Protein AF-0000000074164063 (afdb_homodimer)

Organism: Francisella tularensis subsp. tularensis (strain SCHU S4 / Schu 4) (NCBI:txid177416)

Nearest PDB structures (foldseek):
  4mtd-assembly1_B  TM=9.109E-01  e=2.793E-13  Escherichia coli K-12
  2xig-assembly1_C  TM=5.801E-01  e=3.114E-09  Helicobacter pylori 26695
  4rb2-assembly1_D  TM=7.662E-01  e=8.136E-07  Magnetospirillum gryphiswaldense MSR-1 v2
  5fd6-assembly2_C  TM=6.189E-01  e=9.260E-07  Rhizobium leguminosarum bv. viciae
  4ray-assembly1_B  TM=5.650E-01  e=8.919E-06  Magnetospirillum gryphiswaldense MSR-1 v2

pLDDT: mean 87.81, std 11.54, range [39.56, 97.69]

Foldseek 3Di:
DPPDPLLVVVVVVCVVVVHDPDPLLSLLLCVQAVDQFWAALVRSCVVCCVVVDDDSVSNVVSVVVCCVQPQWHADVVVNTIHGDPPSDPDQEWEWEAEPPPRGIDTDPPPPDPVQVVVVVVDVDHRRHDYHYHYHHDPVRVVD/DPPDPLLVVVVVVCVVVVHDPDPLLSLLLCVQAVDQFWAALVRSCVVCCVVPDDDSVSNVVSVVVCCVQPQWHADVVVNTIHGDPPSDPDQEWEWEAEPPPRGIDTDPPPPDPVQVVVVVVDVDHRRHDYHYHYHHDPVRVVD

InterPro domains:
  IPR002481 Ferric-uptake regulator [PF01475] (17-113)
  IPR002481 Ferric-uptake regulator [PTHR33202] (4-142)
  IPR036388 Winged helix-like DNA-binding domain superfamily [G3DSA:1.10.10.10] (2-85)
  IPR036390 Winged helix DNA-binding domain superfamily [SSF46785] (10-138)
  IPR043135 Ferric-uptake regulator, C-terminal domain [G3DSA:3.30.1490.190] (86-143)

Solvent-accessible surface area (backbone atoms only — not comparable to full-atom values): 16067 Å² total; per-residue (Å²): 126,85,63,56,69,66,55,49,50,50,48,50,51,21,57,75,68,72,43,84,78,42,68,56,44,52,50,54,49,50,59,37,62,74,41,75,49,61,37,33,69,65,53,51,46,55,67,46,38,75,69,74,73,63,56,65,72,56,48,52,51,28,51,50,52,35,44,73,65,25,55,30,43,73,42,47,84,72,58,21,33,36,57,44,86,70,75,42,92,61,55,53,54,35,34,39,36,21,75,79,84,48,48,54,43,82,47,87,67,68,86,58,57,60,65,58,56,45,47,73,73,42,81,41,49,77,61,33,35,41,34,44,32,31,28,39,39,56,72,64,67,74,103,127,85,64,57,67,64,56,50,51,49,48,50,50,23,57,75,68,71,43,84,78,44,67,57,45,52,50,52,49,49,59,38,62,74,41,76,47,61,38,33,70,66,53,50,46,56,67,44,38,74,70,68,76,63,54,64,73,56,49,52,49,30,52,50,52,34,44,75,64,24,54,29,43,74,43,48,84,73,58,22,33,38,59,43,88,73,73,41,88,61,55,55,53,36,35,39,36,21,75,79,83,49,49,54,43,80,46,90,68,67,85,58,57,60,64,62,56,44,48,73,72,42,80,44,49,77,61,33,38,41,34,44,34,32,28,38,39,55,72,63,67,74,103

Structure (mmCIF, N/CA/C/O backbone):
data_AF-0000000074164063-model_v1
#
loop_
_entity.id
_entity.type
_entity.pdbx_description
1 polymer 'Regulatory protein'
#
loop_
_atom_site.group_PDB
_atom_site.id
_atom_site.type_symbol
_atom_site.label_atom_id
_atom_site.label_alt_id
_atom_site.label_comp_id
_atom_site.label_asym_id
_atom_site.label_entity_id
_atom_site.label_seq_id
_atom_site.pdbx_PDB_ins_code
_atom_site.Cartn_x
_atom_site.Cartn_y
_atom_site.Cartn_z
_atom_site.occupancy
_atom_site.B_iso_or_equiv
_atom_site.auth_seq_id
_atom_site.auth_comp_id
_atom_site.auth_asym_id
_atom_site.auth_atom_id
_atom_site.pdbx_PDB_model_num
ATOM 1 N N . MET A 1 1 ? 8.133 30.375 20.625 1 39.56 1 MET A N 1
ATOM 2 C CA . MET A 1 1 ? 8.891 29.328 19.953 1 39.56 1 MET A CA 1
ATOM 3 C C . MET A 1 1 ? 8.305 29.047 18.562 1 39.56 1 MET A C 1
ATOM 5 O O . MET A 1 1 ? 7.09 28.891 18.422 1 39.56 1 MET A O 1
ATOM 9 N N . LEU A 1 2 ? 8.914 29.453 17.547 1 45.91 2 LEU A N 1
ATOM 10 C CA . LEU A 1 2 ? 8.422 29.484 16.172 1 45.91 2 LEU A CA 1
ATOM 11 C C . LEU A 1 2 ? 7.809 28.156 15.789 1 45.91 2 LEU A C 1
ATOM 13 O O . LEU A 1 2 ? 8.484 27.125 15.82 1 45.91 2 LEU A O 1
ATOM 17 N N . MET A 1 3 ? 6.605 28.062 16 1 58.47 3 MET A N 1
ATOM 18 C CA . MET A 1 3 ? 5.883 26.859 15.57 1 58.47 3 MET A CA 1
ATOM 19 C C . MET A 1 3 ? 6.316 26.438 14.172 1 58.47 3 MET A C 1
ATOM 21 O O . MET A 1 3 ? 6.586 27.297 13.312 1 58.47 3 MET A O 1
ATOM 25 N N . ASN A 1 4 ? 6.68 25.125 14.07 1 76.94 4 ASN A N 1
ATOM 26 C CA . ASN A 1 4 ? 6.992 24.562 12.773 1 76.94 4 ASN A CA 1
ATOM 27 C C . ASN A 1 4 ? 5.973 24.969 11.711 1 76.94 4 ASN A C 1
ATOM 29 O O . ASN A 1 4 ? 4.781 25.109 12.008 1 76.94 4 ASN A O 1
ATOM 33 N N . LYS A 1 5 ? 6.383 25.781 10.711 1 85.56 5 LYS A N 1
ATOM 34 C CA . LYS A 1 5 ? 5.559 26.297 9.625 1 85.56 5 LYS A CA 1
ATOM 35 C C . LYS A 1 5 ? 4.449 25.312 9.266 1 85.56 5 LYS A C 1
ATOM 37 O O . LYS A 1 5 ? 3.324 25.719 8.969 1 85.56 5 LYS A O 1
ATOM 42 N N . ASN A 1 6 ? 4.766 24.141 9.43 1 85.81 6 ASN A N 1
ATOM 43 C CA . ASN A 1 6 ? 3.781 23.125 9.07 1 85.81 6 ASN A CA 1
ATOM 44 C C . ASN A 1 6 ? 2.674 23.031 10.117 1 85.81 6 ASN A C 1
ATOM 46 O O . ASN A 1 6 ? 1.505 22.859 9.773 1 85.81 6 ASN A O 1
ATOM 50 N N . ILE A 1 7 ? 3.082 23.25 11.336 1 91.44 7 ILE A N 1
ATOM 51 C CA . ILE A 1 7 ? 2.102 23.172 12.414 1 91.44 7 ILE A CA 1
ATOM 52 C C . ILE A 1 7 ? 1.188 24.391 12.367 1 91.44 7 ILE A C 1
ATOM 54 O O . ILE A 1 7 ? -0.022 24.266 12.578 1 91.44 7 ILE A O 1
ATOM 58 N N . GLN A 1 8 ? 1.74 25.484 12.062 1 92.5 8 GLN A N 1
ATOM 59 C CA . GLN A 1 8 ? 0.957 26.703 11.945 1 92.5 8 GLN A CA 1
ATOM 60 C C . GLN A 1 8 ? -0.068 26.594 10.82 1 92.5 8 GLN A C 1
ATOM 62 O O . GLN A 1 8 ? -1.215 27.016 10.977 1 92.5 8 GLN A O 1
ATOM 67 N N . ALA A 1 9 ? 0.396 26.078 9.766 1 92.25 9 ALA A N 1
ATOM 68 C CA . ALA A 1 9 ? -0.521 25.859 8.648 1 92.25 9 ALA A CA 1
ATOM 69 C C . ALA A 1 9 ? -1.68 24.953 9.055 1 92.25 9 ALA A C 1
ATOM 71 O O . ALA A 1 9 ? -2.82 25.172 8.633 1 92.25 9 ALA A O 1
ATOM 72 N N . ALA A 1 10 ? -1.368 23.969 9.797 1 93.69 10 ALA A N 1
ATOM 73 C CA . ALA A 1 10 ? -2.389 23.047 10.281 1 93.69 10 ALA A CA 1
ATOM 74 C C . ALA A 1 10 ? -3.377 23.75 11.203 1 93.69 10 ALA A C 1
ATOM 76 O O . ALA A 1 10 ? -4.586 23.547 11.109 1 93.69 10 ALA A O 1
ATOM 77 N N . LYS A 1 11 ? -2.836 24.547 12.023 1 94.94 11 LYS A N 1
ATOM 78 C CA . LYS A 1 11 ? -3.688 25.312 12.93 1 94.94 11 LYS A CA 1
ATOM 79 C C . LYS A 1 11 ? -4.613 26.25 12.148 1 94.94 11 LYS A C 1
ATOM 81 O O . LYS A 1 11 ? -5.812 26.312 12.438 1 94.94 11 LYS A O 1
ATOM 86 N N . GLU A 1 12 ? -4.098 26.891 11.258 1 95.12 12 GLU A N 1
ATOM 87 C CA . GLU A 1 12 ? -4.875 27.812 10.43 1 95.12 12 GLU A CA 1
ATOM 88 C C . GLU A 1 12 ? -5.949 27.062 9.648 1 95.12 12 GLU A C 1
ATOM 90 O O . GLU A 1 12 ? -7.07 27.547 9.5 1 95.12 12 GLU A O 1
ATOM 95 N N . PHE A 1 13 ? -5.527 25.906 9.102 1 94.31 13 PHE A N 1
ATOM 96 C CA . PHE A 1 13 ? -6.488 25.078 8.391 1 94.31 13 PHE A CA 1
ATOM 97 C C . PHE A 1 13 ? -7.68 24.734 9.289 1 94.31 13 PHE A C 1
ATOM 99 O O . PHE A 1 13 ? -8.836 24.859 8.867 1 94.31 13 PHE A O 1
ATOM 106 N N . CYS A 1 14 ? -7.434 24.344 10.562 1 96.5 14 CYS A N 1
ATOM 107 C CA . CYS A 1 14 ? -8.5 24 11.5 1 96.5 14 CYS A CA 1
ATOM 108 C C . CYS A 1 14 ? -9.375 25.219 11.789 1 96.5 14 CYS A C 1
ATOM 110 O O . CYS A 1 14 ? -10.602 25.109 11.805 1 96.5 14 CYS A O 1
ATOM 112 N N . GLU A 1 15 ? -8.742 26.281 11.953 1 96.62 15 GLU A N 1
ATOM 113 C CA . GLU A 1 15 ? -9.484 27.5 12.234 1 96.62 15 GLU A CA 1
ATOM 114 C C . GLU A 1 15 ? -10.398 27.875 11.07 1 96.62 15 GLU A C 1
ATOM 116 O O . GLU A 1 15 ? -11.586 28.125 11.258 1 96.62 15 GLU A O 1
ATOM 121 N N . LYS A 1 16 ? -9.898 27.859 9.961 1 96.5 16 LYS A N 1
ATOM 122 C CA . LYS A 1 16 ? -10.625 28.25 8.758 1 96.5 16 LYS A CA 1
ATOM 123 C C . LYS A 1 16 ? -11.82 27.328 8.516 1 96.5 16 LYS A C 1
ATOM 125 O O . LYS A 1 16 ? -12.875 27.781 8.062 1 96.5 16 LYS A O 1
ATOM 130 N N . ASN A 1 17 ? -11.648 26.125 8.828 1 96.44 17 ASN A N 1
ATOM 131 C CA . ASN A 1 17 ? -12.688 25.156 8.523 1 96.44 17 ASN A CA 1
ATOM 132 C C . ASN A 1 17 ? -13.5 24.781 9.758 1 96.44 17 ASN A C 1
ATOM 134 O O . ASN A 1 17 ? -14.289 23.828 9.727 1 96.44 17 ASN A O 1
ATOM 138 N N . LYS A 1 18 ? -13.25 25.469 10.836 1 97.69 18 LYS A N 1
ATOM 139 C CA . LYS A 1 18 ? -14 25.344 12.086 1 97.69 18 LYS A CA 1
ATOM 140 C C . LYS A 1 18 ? -13.812 23.953 12.688 1 97.69 18 LYS A C 1
ATOM 142 O O . LYS A 1 18 ? -14.773 23.344 13.172 1 97.69 18 LYS A O 1
ATOM 147 N N . TYR A 1 19 ? -12.672 23.391 12.516 1 97.38 19 TYR A N 1
ATOM 148 C CA . TYR A 1 19 ? -12.281 22.172 13.234 1 97.38 19 TYR A CA 1
ATOM 149 C C . TYR A 1 19 ? -11.539 22.531 14.516 1 97.38 19 TYR A C 1
ATOM 151 O O . TYR A 1 19 ? -10.906 23.578 14.617 1 97.38 19 TYR A O 1
ATOM 159 N N . ARG A 1 20 ? -11.641 21.625 15.469 1 97 20 ARG A N 1
ATOM 160 C CA . ARG A 1 20 ? -10.859 21.812 16.688 1 97 20 ARG A CA 1
ATOM 161 C C . ARG A 1 20 ? -9.406 21.391 16.469 1 97 20 ARG A C 1
ATOM 163 O O . ARG A 1 20 ? -9.133 20.328 15.906 1 97 20 ARG A O 1
ATOM 170 N N . PHE A 1 21 ? -8.594 22.328 16.859 1 97.06 21 PHE A N 1
ATOM 171 C CA . PHE A 1 21 ? -7.176 22 16.922 1 97.06 21 PHE A CA 1
ATOM 172 C C . PHE A 1 21 ? -6.789 21.531 18.328 1 97.06 21 PHE A C 1
ATOM 174 O O . PHE A 1 21 ? -6.281 22.328 19.125 1 97.06 21 PHE A O 1
ATOM 181 N N . THR A 1 22 ? -6.996 20.25 18.594 1 95.38 22 THR A N 1
ATOM 182 C CA . THR A 1 22 ? -6.828 19.703 19.922 1 95.38 22 THR A CA 1
ATOM 183 C C . THR A 1 22 ? -5.367 19.344 20.188 1 95.38 22 THR A C 1
ATOM 185 O O . THR A 1 22 ? -4.559 19.297 19.266 1 95.38 22 THR A O 1
ATOM 188 N N . GLN A 1 23 ? -5.09 19.141 21.375 1 93.69 23 GLN A N 1
ATOM 189 C CA . GLN A 1 23 ? -3.73 18.781 21.75 1 93.69 23 GLN A CA 1
ATOM 190 C C . GLN A 1 23 ? -3.287 17.484 21.094 1 93.69 23 GLN A C 1
ATOM 192 O O . GLN A 1 23 ? -2.188 17.406 20.531 1 93.69 23 GLN A O 1
ATOM 197 N N . PRO A 1 24 ? -4.164 16.438 21.078 1 94.25 24 PRO A N 1
ATOM 198 C CA . PRO A 1 24 ? -3.752 15.219 20.391 1 94.25 24 PRO A CA 1
ATOM 199 C C . PRO A 1 24 ? -3.473 15.438 18.906 1 94.25 24 PRO A C 1
ATOM 201 O O . PRO A 1 24 ? -2.506 14.891 18.359 1 94.25 24 PRO A O 1
ATOM 204 N N . ARG A 1 25 ? -4.277 16.219 18.281 1 95.88 25 ARG A N 1
ATOM 205 C CA . ARG A 1 25 ? -4.051 16.516 16.875 1 95.88 25 ARG A CA 1
ATOM 206 C C . ARG A 1 25 ? -2.719 17.234 16.672 1 95.88 25 ARG A C 1
ATOM 208 O O . ARG A 1 25 ? -1.95 16.875 15.773 1 95.88 25 ARG A O 1
ATOM 215 N N . GLU A 1 26 ? -2.455 18.188 17.531 1 95.19 26 GLU A N 1
ATOM 216 C CA . GLU A 1 26 ? -1.182 18.891 17.453 1 95.19 26 GLU A CA 1
ATOM 217 C C . GLU A 1 26 ? -0.009 17.953 17.703 1 95.19 26 GLU A C 1
ATOM 219 O O . GLU A 1 26 ? 0.966 17.953 16.938 1 95.19 26 GLU A O 1
ATOM 224 N N . GLN A 1 27 ? -0.075 17.188 18.656 1 94.06 27 GLN A N 1
ATOM 225 C CA . GLN A 1 27 ? 1.018 16.312 19.078 1 94.06 27 GLN A CA 1
ATOM 226 C C . GLN A 1 27 ? 1.318 15.258 18.016 1 94.06 27 GLN A C 1
ATOM 228 O O . GLN A 1 27 ? 2.482 14.938 17.766 1 94.06 27 GLN A O 1
ATOM 233 N N . VAL A 1 28 ? 0.304 14.672 17.469 1 95.56 28 VAL A N 1
ATOM 234 C CA . VAL A 1 28 ? 0.487 13.672 16.422 1 95.56 28 VAL A CA 1
ATOM 235 C C . VAL A 1 28 ? 1.203 14.305 15.227 1 95.56 28 VAL A C 1
ATOM 237 O O . VAL A 1 28 ? 2.156 13.734 14.688 1 95.56 28 VAL A O 1
ATOM 240 N N . LEU A 1 29 ? 0.722 15.445 14.891 1 95.12 29 LEU A N 1
ATOM 241 C CA . LEU A 1 29 ? 1.341 16.125 13.758 1 95.12 29 LEU A CA 1
ATOM 242 C C . LEU A 1 29 ? 2.805 16.453 14.047 1 95.12 29 LEU A C 1
ATOM 244 O O . LEU A 1 29 ? 3.67 16.234 13.195 1 95.12 29 LEU A O 1
ATOM 248 N N . GLU A 1 30 ? 3.068 16.938 15.203 1 94.19 30 GLU A N 1
ATOM 249 C CA . GLU A 1 30 ? 4.438 17.25 15.602 1 94.19 30 GLU A CA 1
ATOM 250 C C . GLU A 1 30 ? 5.324 16.016 15.547 1 94.19 30 GLU A C 1
ATOM 252 O O . GLU A 1 30 ? 6.453 16.062 15.055 1 94.19 30 GLU A O 1
ATOM 257 N N . ALA A 1 31 ? 4.801 14.945 16.109 1 93.44 31 ALA A N 1
ATOM 258 C CA . ALA A 1 31 ? 5.57 13.703 16.109 1 93.44 31 ALA A CA 1
ATOM 259 C C . ALA A 1 31 ? 5.977 13.305 14.703 1 93.44 31 ALA A C 1
ATOM 261 O O . ALA A 1 31 ? 7.129 12.93 14.461 1 93.44 31 ALA A O 1
ATOM 262 N N . ILE A 1 32 ? 5.055 13.375 13.789 1 94.12 32 ILE A N 1
ATOM 263 C CA . ILE A 1 32 ? 5.285 12.922 12.422 1 94.12 32 ILE A CA 1
ATOM 264 C C . ILE A 1 32 ? 6.16 13.938 11.688 1 94.12 32 ILE A C 1
ATOM 266 O O . ILE A 1 32 ? 7.098 13.555 10.977 1 94.12 32 ILE A O 1
ATOM 270 N N . PHE A 1 33 ? 5.938 15.203 11.859 1 92 33 PHE A N 1
ATOM 271 C CA . PHE A 1 33 ? 6.633 16.25 11.117 1 92 33 PHE A CA 1
ATOM 272 C C . PHE A 1 33 ? 8.078 16.391 11.586 1 92 33 PHE A C 1
ATOM 274 O O . PHE A 1 33 ? 8.938 16.828 10.836 1 92 33 PHE A O 1
ATOM 281 N N . ASN A 1 34 ? 8.305 16 12.75 1 89.12 34 ASN A N 1
ATOM 282 C CA . ASN A 1 34 ? 9.648 16.141 13.297 1 89.12 34 ASN A CA 1
ATOM 283 C C . ASN A 1 34 ? 10.523 14.945 12.93 1 89.12 34 ASN A C 1
ATOM 285 O O . ASN A 1 34 ? 11.688 14.875 13.336 1 89.12 34 ASN A O 1
ATOM 289 N N . GLN A 1 35 ? 9.977 14 12.242 1 85.38 35 GLN A N 1
ATOM 290 C CA . GLN A 1 35 ? 10.711 12.812 11.844 1 85.38 35 GLN A CA 1
ATOM 291 C C . GLN A 1 35 ? 10.93 12.781 10.328 1 85.38 35 GLN A C 1
ATOM 293 O O . GLN A 1 35 ? 10.07 13.234 9.57 1 85.38 35 GLN A O 1
ATOM 298 N N . ASP A 1 36 ? 12.07 12.281 9.93 1 81 36 ASP A N 1
ATOM 299 C CA . ASP A 1 36 ? 12.344 12.117 8.5 1 81 36 ASP A CA 1
ATOM 300 C C . ASP A 1 36 ? 12 10.703 8.039 1 81 36 ASP A C 1
ATOM 302 O O . ASP A 1 36 ? 12.062 10.398 6.844 1 81 36 ASP A O 1
ATOM 306 N N . THR A 1 37 ? 11.75 9.875 8.984 1 87.75 37 THR A N 1
ATOM 307 C CA . THR A 1 37 ? 11.352 8.5 8.672 1 87.75 37 THR A CA 1
ATOM 308 C C . THR A 1 37 ? 9.883 8.281 9.023 1 87.75 37 THR A C 1
ATOM 310 O O . THR A 1 37 ? 9.344 8.93 9.922 1 87.75 37 THR A O 1
ATOM 313 N N . PRO A 1 38 ? 9.25 7.426 8.305 1 95.06 38 PRO A N 1
ATOM 314 C CA . PRO A 1 38 ? 7.852 7.137 8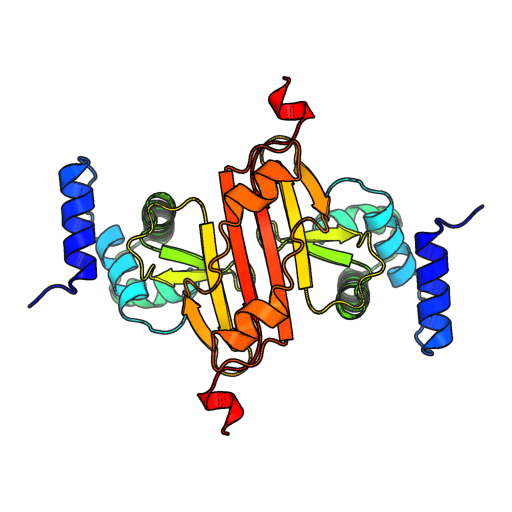.633 1 95.06 38 PRO A CA 1
ATOM 315 C C . PRO A 1 38 ? 7.68 6.535 10.023 1 95.06 38 PRO A C 1
ATOM 317 O O . PRO A 1 38 ? 8.602 5.898 10.539 1 95.06 38 PRO A O 1
ATOM 320 N N . LEU A 1 39 ? 6.52 6.812 10.594 1 96.19 39 LEU A N 1
ATOM 321 C CA . LEU A 1 39 ? 6.215 6.281 11.922 1 96.19 39 LEU A CA 1
ATOM 322 C C . LEU A 1 39 ? 4.965 5.41 11.875 1 96.19 39 LEU A C 1
ATOM 324 O O . LEU A 1 39 ? 3.977 5.758 11.227 1 96.19 39 LEU A O 1
ATOM 328 N N . SER A 1 40 ? 5.055 4.316 12.562 1 96.62 40 SER A N 1
ATOM 329 C CA . SER A 1 40 ? 3.84 3.541 12.789 1 96.62 40 SER A CA 1
ATOM 330 C C . SER A 1 40 ? 2.975 4.172 13.875 1 96.62 40 SER A C 1
ATOM 332 O O . SER A 1 40 ? 3.424 5.066 14.594 1 96.62 40 SER A O 1
ATOM 334 N N . ALA A 1 41 ? 1.699 3.654 13.945 1 95.56 41 ALA A N 1
ATOM 335 C CA . ALA A 1 41 ? 0.852 4.094 15.047 1 95.56 41 ALA A CA 1
ATOM 336 C C . ALA A 1 41 ? 1.493 3.771 16.391 1 95.56 41 ALA A C 1
ATOM 338 O O . ALA A 1 41 ? 1.441 4.582 17.328 1 95.56 41 ALA A O 1
ATOM 339 N N . TYR A 1 42 ? 2.113 2.697 16.422 1 94.62 42 TYR A N 1
ATOM 340 C CA . TYR A 1 42 ? 2.803 2.297 17.641 1 94.62 42 TYR A CA 1
ATOM 341 C C . TYR A 1 42 ? 3.93 3.266 17.984 1 94.62 42 TYR A C 1
ATOM 343 O O . TYR A 1 42 ? 4.086 3.668 19.141 1 94.62 42 TYR A O 1
ATOM 351 N N . ASP A 1 43 ? 4.723 3.582 17.016 1 95 43 ASP A N 1
ATOM 352 C CA . ASP A 1 43 ? 5.785 4.566 17.219 1 95 43 ASP A CA 1
ATOM 353 C C . ASP A 1 43 ? 5.227 5.875 17.766 1 95 43 ASP A C 1
ATOM 355 O O . ASP A 1 43 ? 5.777 6.445 18.703 1 95 43 ASP A O 1
ATOM 359 N N . ILE A 1 44 ? 4.152 6.332 17.125 1 95.81 44 ILE A N 1
ATOM 360 C CA . ILE A 1 44 ? 3.533 7.598 17.5 1 95.81 44 ILE A CA 1
ATOM 361 C C . ILE A 1 44 ? 3.043 7.516 18.953 1 95.81 44 ILE A C 1
ATOM 363 O O . ILE A 1 44 ? 3.289 8.422 19.75 1 95.81 44 ILE A O 1
ATOM 367 N N . LEU A 1 45 ? 2.428 6.426 19.312 1 94.75 45 LEU A N 1
ATOM 368 C CA . LEU A 1 45 ? 1.948 6.211 20.688 1 94.75 45 LEU A CA 1
ATOM 369 C C . LEU A 1 45 ? 3.105 6.238 21.672 1 94.75 45 LEU A C 1
ATOM 371 O O . LEU A 1 45 ? 2.994 6.84 22.75 1 94.75 45 LEU A O 1
ATOM 375 N N . GLU A 1 46 ? 4.102 5.645 21.297 1 93.31 46 GLU A N 1
ATOM 376 C CA . GLU A 1 46 ? 5.27 5.605 22.172 1 93.31 46 GLU A CA 1
ATOM 377 C C . GLU A 1 46 ? 5.844 7.004 22.391 1 93.31 46 GLU A C 1
ATOM 379 O O . GLU A 1 46 ? 6.191 7.371 23.516 1 93.31 46 GLU A O 1
ATOM 384 N N . ILE A 1 47 ? 5.945 7.703 21.344 1 91.62 47 ILE A N 1
ATOM 385 C CA . ILE A 1 47 ? 6.473 9.062 21.406 1 91.62 47 ILE A CA 1
ATOM 386 C C . ILE A 1 47 ? 5.578 9.922 22.297 1 91.62 47 ILE A C 1
ATOM 388 O O . ILE A 1 47 ? 6.074 10.727 23.094 1 91.62 47 ILE A O 1
ATOM 392 N N . LEU A 1 48 ? 4.25 9.695 22.188 1 91.69 48 LEU A N 1
ATOM 393 C CA . LEU A 1 48 ? 3.299 10.555 22.891 1 91.69 48 LEU A CA 1
ATOM 394 C C . LEU A 1 48 ? 3.045 10.055 24.312 1 91.69 48 LEU A C 1
ATOM 396 O O . LEU A 1 48 ? 2.574 10.805 25.156 1 91.69 48 LEU A O 1
ATOM 400 N N . SER A 1 49 ? 3.059 8.766 24.578 1 82.56 49 SER A N 1
ATOM 401 C CA . SER A 1 49 ? 2.854 8.211 25.906 1 82.56 49 SER A CA 1
ATOM 402 C C . SER A 1 49 ? 3.85 8.789 26.906 1 82.56 49 SER A C 1
ATOM 404 O O . SER A 1 49 ? 3.549 8.898 28.094 1 82.56 49 SER A O 1
ATOM 406 N N . VAL A 1 50 ? 4.922 8.945 26.422 1 68.75 50 VAL A N 1
ATOM 407 C CA . VAL A 1 50 ? 5.902 9.531 27.328 1 68.75 50 VAL A CA 1
ATOM 408 C C . VAL A 1 50 ? 5.34 10.82 27.938 1 68.75 50 VAL A C 1
ATOM 410 O O . VAL A 1 50 ? 5.617 11.141 29.094 1 68.75 50 VAL A O 1
ATOM 413 N N . LYS A 1 51 ? 4.449 11.328 27.234 1 64.19 51 LYS A N 1
ATOM 414 C CA . LYS A 1 51 ? 3.85 12.555 27.75 1 64.19 51 LYS A CA 1
ATOM 415 C C . LYS A 1 51 ? 2.582 12.25 28.547 1 64.19 51 LYS A C 1
ATOM 417 O O . LYS A 1 51 ? 1.797 13.156 28.844 1 64.19 51 LYS A O 1
ATOM 422 N N . LYS A 1 52 ? 2.355 10.898 29.031 1 61.66 52 LYS A N 1
ATOM 423 C CA . LYS A 1 52 ? 1.549 10.188 30.031 1 61.66 52 LYS A CA 1
ATOM 424 C C . LYS A 1 52 ? 0.06 10.344 29.734 1 61.66 52 LYS A C 1
ATOM 426 O O . LYS A 1 52 ? -0.758 9.555 30.219 1 61.66 52 LYS A O 1
ATOM 431 N N . GLN A 1 53 ? -0.401 11.297 28.75 1 63.97 53 GLN A N 1
ATOM 432 C CA . GLN A 1 53 ? -1.819 11.555 28.984 1 63.97 53 GLN A CA 1
ATOM 433 C C . GLN A 1 53 ? -2.629 11.312 27.719 1 63.97 53 GLN A C 1
ATOM 435 O O . GLN A 1 53 ? -3.768 11.773 27.594 1 63.97 53 GLN A O 1
ATOM 440 N N . ILE A 1 54 ? -2.088 10.539 26.734 1 81.75 54 ILE A N 1
ATOM 441 C CA . ILE A 1 54 ? -2.996 10.445 25.609 1 81.75 54 ILE A CA 1
ATOM 442 C C . ILE A 1 54 ? -3.377 8.992 25.359 1 81.75 54 ILE A C 1
ATOM 444 O O . ILE A 1 54 ? -2.508 8.117 25.297 1 81.75 54 ILE A O 1
ATOM 448 N N . ASN A 1 55 ? -4.641 8.648 25.469 1 88.75 55 ASN A N 1
ATOM 449 C CA . ASN A 1 55 ? -5.121 7.289 25.25 1 88.75 55 ASN A CA 1
ATOM 450 C C . ASN A 1 55 ? -5.094 6.926 23.766 1 88.75 55 ASN A C 1
ATOM 452 O O . ASN A 1 55 ? -5.234 7.801 22.906 1 88.75 55 ASN A O 1
ATOM 456 N N . PRO A 1 56 ? -4.859 5.699 23.516 1 93.38 56 PRO A N 1
ATOM 457 C CA . PRO A 1 56 ? -4.648 5.234 22.156 1 93.38 56 PRO A CA 1
ATOM 458 C C . PRO A 1 56 ? -5.793 5.609 21.219 1 93.38 56 PRO A C 1
ATOM 460 O O . PRO A 1 56 ? -5.559 6.113 20.109 1 93.38 56 PRO A O 1
ATOM 463 N N . PRO A 1 57 ? -7.066 5.418 21.547 1 94.5 57 PRO A N 1
ATOM 464 C CA . PRO A 1 57 ? -8.141 5.809 20.625 1 94.5 57 PRO A CA 1
ATOM 465 C C . PRO A 1 57 ? -8.047 7.27 20.203 1 94.5 57 PRO A C 1
ATOM 467 O O . PRO A 1 57 ? -8.352 7.602 19.047 1 94.5 57 PRO A O 1
ATOM 470 N N . THR A 1 58 ? -7.621 8.141 21.109 1 94.12 58 THR A N 1
ATOM 471 C CA . THR A 1 58 ? -7.484 9.562 20.812 1 94.12 58 THR A CA 1
ATOM 472 C C . THR A 1 58 ? -6.391 9.789 19.766 1 94.12 58 THR A C 1
ATOM 474 O O . THR A 1 58 ? -6.535 10.625 18.875 1 94.12 58 THR A O 1
ATOM 477 N N . VAL A 1 59 ? -5.312 9.039 19.859 1 95.31 59 VAL A N 1
ATOM 478 C CA . VAL A 1 59 ? -4.203 9.141 18.906 1 95.31 59 VAL A CA 1
ATOM 479 C C . VAL A 1 59 ? -4.652 8.672 17.531 1 95.31 59 VAL A C 1
ATOM 481 O O . VAL A 1 59 ? -4.387 9.336 16.531 1 95.31 59 VAL A O 1
ATOM 484 N N . TYR A 1 60 ? -5.387 7.621 17.547 1 96.88 60 TYR A N 1
ATOM 485 C CA . TYR A 1 60 ? -5.848 7.082 16.266 1 96.88 60 TYR A CA 1
ATOM 486 C C . TYR A 1 60 ? -6.809 8.047 15.586 1 96.88 60 TYR A C 1
ATOM 488 O O . TYR A 1 60 ? -6.785 8.188 14.359 1 96.88 60 TYR A O 1
ATOM 496 N N . ARG A 1 61 ? -7.617 8.633 16.359 1 97.19 61 ARG A N 1
ATOM 497 C CA . ARG A 1 61 ? -8.547 9.609 15.797 1 97.19 61 ARG A CA 1
ATOM 498 C C . ARG A 1 61 ? -7.809 10.812 15.227 1 97.19 61 ARG A C 1
ATOM 500 O O . ARG A 1 61 ? -8.203 11.367 14.203 1 97.19 61 ARG A O 1
ATOM 507 N N . ALA A 1 62 ? -6.797 11.195 15.945 1 97.25 62 ALA A N 1
ATOM 508 C CA . ALA A 1 62 ? -5.984 12.297 15.445 1 97.25 62 ALA A CA 1
ATOM 509 C C . ALA A 1 62 ? -5.293 11.93 14.141 1 97.25 62 ALA A C 1
ATOM 511 O O . ALA A 1 62 ? -5.258 12.727 13.195 1 97.25 62 ALA A O 1
ATOM 512 N N . ILE A 1 63 ? -4.785 10.758 14.086 1 97.44 63 ILE A N 1
ATOM 513 C CA . ILE A 1 63 ? -4.152 10.258 12.875 1 97.44 63 ILE A CA 1
ATOM 514 C C . ILE A 1 63 ? -5.16 10.266 11.727 1 97.44 63 ILE A C 1
ATOM 516 O O . ILE A 1 63 ? -4.883 10.797 10.648 1 97.44 63 ILE A O 1
ATOM 520 N N . ASP A 1 64 ? -6.324 9.773 12.039 1 96.75 64 ASP A N 1
ATOM 521 C CA . ASP A 1 64 ? -7.371 9.711 11.023 1 96.75 64 ASP A CA 1
ATOM 522 C C . ASP A 1 64 ? -7.738 11.109 10.523 1 96.75 64 ASP A C 1
ATOM 524 O O . ASP A 1 64 ? -7.984 11.305 9.336 1 96.75 64 ASP A O 1
ATOM 528 N N . PHE A 1 65 ? -7.801 12 11.406 1 96.81 65 PHE A N 1
ATOM 529 C CA . PHE A 1 65 ? -8.141 13.375 11.062 1 96.81 65 PHE A CA 1
ATOM 530 C C . PHE A 1 65 ? -7.121 13.953 10.086 1 96.81 65 PHE A C 1
ATOM 532 O O . PHE A 1 65 ? -7.5 14.523 9.062 1 96.81 65 PHE A O 1
ATOM 539 N N . TRP A 1 66 ? -5.871 13.766 10.32 1 95.44 66 TRP A N 1
ATOM 540 C CA . TRP A 1 66 ? -4.824 14.367 9.5 1 95.44 66 TRP A CA 1
ATOM 541 C C . TRP A 1 66 ? -4.695 13.633 8.164 1 95.44 66 TRP A C 1
ATOM 543 O O . TRP A 1 66 ? -4.359 14.242 7.148 1 95.44 66 TRP A O 1
ATOM 553 N N . LEU A 1 67 ? -4.977 12.336 8.188 1 93.94 67 LEU A N 1
ATOM 554 C CA . LEU A 1 67 ? -5.043 11.586 6.934 1 93.94 67 LEU A CA 1
ATOM 555 C C . LEU A 1 67 ? -6.16 12.117 6.043 1 93.94 67 LEU A C 1
ATOM 557 O O . LEU A 1 67 ? -5.934 12.398 4.863 1 93.94 67 LEU A O 1
ATOM 561 N N . LYS A 1 68 ? -7.254 12.312 6.637 1 92.44 68 LYS A N 1
ATOM 562 C CA . LYS A 1 68 ? -8.438 12.766 5.91 1 92.44 68 LYS A CA 1
ATOM 563 C C . LYS A 1 68 ? -8.18 14.117 5.238 1 92.44 68 LYS A C 1
ATOM 565 O O . LYS A 1 68 ? -8.633 14.352 4.117 1 92.44 68 LYS A O 1
ATOM 570 N N . HIS A 1 69 ? -7.453 14.844 5.898 1 92.5 69 HIS A N 1
ATOM 571 C CA . HIS A 1 69 ? -7.32 16.203 5.406 1 92.5 69 HIS A CA 1
ATOM 572 C C . HIS A 1 69 ? -5.98 16.422 4.711 1 92.5 69 HIS A C 1
ATOM 574 O O . HIS A 1 69 ? -5.629 17.547 4.355 1 92.5 69 HIS A O 1
ATOM 580 N N . GLY A 1 70 ? -5.164 15.438 4.605 1 91.31 70 GLY A N 1
ATOM 581 C CA . GLY A 1 70 ? -4.051 15.422 3.676 1 91.31 70 GLY A CA 1
ATOM 582 C C . GLY A 1 70 ? -2.766 15.969 4.27 1 91.31 70 GLY A C 1
ATOM 583 O O . GLY A 1 70 ? -1.83 16.297 3.539 1 91.31 70 GLY A O 1
ATOM 584 N N . PHE A 1 71 ? -2.695 16.156 5.551 1 92.88 71 PHE A N 1
ATOM 585 C CA . PHE A 1 71 ? -1.476 16.672 6.168 1 92.88 71 PHE A CA 1
ATOM 586 C C . PHE A 1 71 ? -0.444 15.555 6.324 1 92.88 71 PHE A C 1
ATOM 588 O O . PHE A 1 71 ? 0.75 15.828 6.461 1 92.88 71 PHE A O 1
ATOM 595 N N . ILE A 1 72 ? -0.919 14.297 6.355 1 93.75 72 ILE A N 1
ATOM 596 C CA . ILE A 1 72 ? -0.036 13.133 6.387 1 93.75 72 ILE A CA 1
ATOM 597 C C . ILE A 1 72 ? -0.551 12.07 5.418 1 93.75 72 ILE A C 1
ATOM 599 O O . ILE A 1 72 ? -1.705 12.125 4.988 1 93.75 72 ILE A O 1
ATOM 603 N N . HIS A 1 73 ? 0.343 11.172 5.086 1 93.44 73 HIS A N 1
ATOM 604 C CA . HIS A 1 73 ? 0.018 10.055 4.203 1 93.44 73 HIS A CA 1
ATOM 605 C C . HIS A 1 73 ? 0.351 8.727 4.863 1 93.44 73 HIS A C 1
ATOM 607 O O . HIS A 1 73 ? 1.286 8.633 5.66 1 93.44 73 HIS A O 1
ATOM 613 N N . LYS A 1 74 ? -0.438 7.793 4.512 1 95 74 LYS A N 1
ATOM 614 C CA . LYS A 1 74 ? -0.117 6.438 4.941 1 95 74 LYS A CA 1
ATOM 615 C C . LYS A 1 74 ? 0.657 5.688 3.863 1 95 74 LYS A C 1
ATOM 617 O O . LYS A 1 74 ? 0.213 5.609 2.715 1 95 74 LYS A O 1
ATOM 622 N N . ILE A 1 75 ? 1.803 5.195 4.234 1 95.31 75 ILE A N 1
ATOM 623 C CA . ILE A 1 75 ? 2.525 4.238 3.402 1 95.31 75 ILE A CA 1
ATOM 624 C C . ILE A 1 75 ? 1.946 2.838 3.605 1 95.31 75 ILE A C 1
ATOM 626 O O . ILE A 1 75 ? 2.227 2.184 4.613 1 95.31 75 ILE A O 1
ATOM 630 N N . GLU A 1 76 ? 1.251 2.35 2.652 1 95.75 76 GLU A N 1
ATOM 631 C CA . GLU A 1 76 ? 0.46 1.135 2.818 1 95.75 76 GLU A CA 1
ATOM 632 C C . GLU A 1 76 ? 1.354 -0.081 3.039 1 95.75 76 GLU A C 1
ATOM 634 O O . GLU A 1 76 ? 1.062 -0.928 3.887 1 95.75 76 GLU A O 1
ATOM 639 N N . SER A 1 77 ? 2.434 -0.13 2.377 1 94.94 77 SER A N 1
ATOM 640 C CA . SER A 1 77 ? 3.287 -1.312 2.418 1 94.94 77 SER A CA 1
ATOM 641 C C . SER A 1 77 ? 3.951 -1.467 3.783 1 94.94 77 SER A C 1
ATOM 643 O O . SER A 1 77 ? 4.363 -2.566 4.156 1 94.94 77 SER A O 1
ATOM 645 N N . GLN A 1 78 ? 4.047 -0.388 4.523 1 94.75 78 GLN A N 1
ATOM 646 C CA . GLN A 1 78 ? 4.762 -0.433 5.797 1 94.75 78 GLN A CA 1
ATOM 647 C C . GLN A 1 78 ? 3.818 -0.171 6.965 1 94.75 78 GLN A C 1
ATOM 649 O O . GLN A 1 78 ? 4.207 -0.307 8.125 1 94.75 78 GLN A O 1
ATOM 654 N N . ASN A 1 79 ? 2.654 0.218 6.609 1 95.5 79 ASN A N 1
ATOM 655 C CA . ASN A 1 79 ? 1.689 0.605 7.633 1 95.5 79 ASN A CA 1
ATOM 656 C C . ASN A 1 79 ? 2.24 1.706 8.531 1 95.5 79 ASN A C 1
ATOM 658 O O . ASN A 1 79 ? 2.205 1.587 9.758 1 95.5 79 ASN A O 1
ATOM 662 N N . CYS A 1 80 ? 2.816 2.676 7.898 1 97 80 CYS A N 1
ATOM 663 C CA . CYS A 1 80 ? 3.402 3.826 8.578 1 97 80 CYS A CA 1
ATOM 664 C C . CYS A 1 80 ? 2.881 5.133 7.988 1 97 80 CYS A C 1
ATOM 666 O O . CYS A 1 80 ? 2.193 5.125 6.965 1 97 80 CYS A O 1
ATOM 668 N N . TYR A 1 81 ? 3.186 6.207 8.68 1 96.44 81 TYR A N 1
ATOM 669 C CA . TYR A 1 81 ? 2.709 7.523 8.281 1 96.44 81 TYR A CA 1
ATOM 670 C C . TYR A 1 81 ? 3.875 8.477 8.047 1 96.44 81 TYR A C 1
ATOM 672 O O . TYR A 1 81 ? 4.863 8.453 8.781 1 96.44 81 TYR A O 1
ATOM 680 N N . VAL A 1 82 ? 3.738 9.32 7.027 1 93.44 82 VAL A N 1
ATOM 681 C CA . VAL A 1 82 ? 4.742 10.328 6.703 1 93.44 82 VAL A CA 1
ATO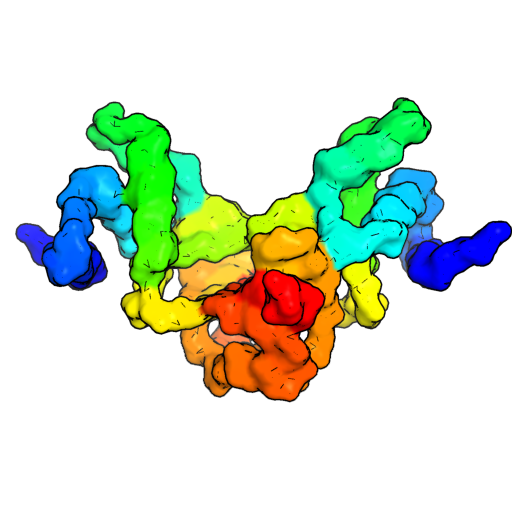M 682 C C . VAL A 1 82 ? 4.07 11.68 6.512 1 93.44 82 VAL A C 1
ATOM 684 O O . VAL A 1 82 ? 2.891 11.758 6.164 1 93.44 82 VAL A O 1
ATOM 687 N N . LYS A 1 83 ? 4.84 12.695 6.77 1 91.5 83 LYS A N 1
ATOM 688 C CA . LYS A 1 83 ? 4.344 14.047 6.543 1 91.5 83 LYS A CA 1
ATOM 689 C C . LYS A 1 83 ? 4.113 14.305 5.055 1 91.5 83 LYS A C 1
ATOM 691 O O . LYS A 1 83 ? 4.867 13.82 4.211 1 91.5 83 LYS A O 1
ATOM 696 N N . CYS A 1 84 ? 3.07 15.031 4.801 1 90.75 84 CYS A N 1
ATOM 697 C CA . CYS A 1 84 ? 2.885 15.547 3.445 1 90.75 84 CYS A CA 1
ATOM 698 C C . CYS A 1 84 ? 3.803 16.734 3.182 1 90.75 84 CYS A C 1
ATOM 700 O O . CYS A 1 84 ? 3.82 17.688 3.951 1 90.75 84 CYS A O 1
ATOM 702 N N . LYS A 1 85 ? 4.504 16.672 2.094 1 83.44 85 LYS A N 1
ATOM 703 C CA . LYS A 1 85 ? 5.434 17.75 1.763 1 83.44 85 LYS A CA 1
ATOM 704 C C . LYS A 1 85 ? 4.777 18.797 0.856 1 83.44 85 LYS A C 1
ATOM 706 O O . LYS A 1 85 ? 5.332 19.875 0.631 1 83.44 85 LYS A O 1
ATOM 711 N N . GLU A 1 86 ? 3.672 18.547 0.248 1 74.75 86 GLU A N 1
ATOM 712 C CA . GLU A 1 86 ? 3.104 19.391 -0.792 1 74.75 86 GLU A CA 1
ATOM 713 C C . GLU A 1 86 ? 1.778 20 -0.342 1 74.75 86 GLU A C 1
ATOM 715 O O . GLU A 1 86 ? 1.063 20.609 -1.145 1 74.75 86 GLU A O 1
ATOM 720 N N . ASN A 1 87 ? 1.47 20.141 0.951 1 67.12 87 ASN A N 1
ATOM 721 C CA . ASN A 1 87 ? 0.178 20.625 1.422 1 67.12 87 ASN A CA 1
ATOM 722 C C . ASN A 1 87 ? -0.975 20 0.643 1 67.12 87 ASN A C 1
ATOM 724 O O . ASN A 1 87 ? -1.829 20.719 0.111 1 67.12 87 ASN A O 1
ATOM 728 N N . HIS A 1 88 ? -1.052 18.797 0.368 1 62.91 88 HIS A N 1
ATOM 729 C CA . HIS A 1 88 ? -1.679 17.953 -0.635 1 62.91 88 HIS A CA 1
ATOM 730 C C . HIS A 1 88 ? -3.199 18.047 -0.572 1 62.91 88 HIS A C 1
ATOM 732 O O . HIS A 1 88 ? -3.799 17.812 0.48 1 62.91 88 HIS A O 1
ATOM 738 N N . LYS A 1 89 ? -3.748 18.938 -1.46 1 63.88 89 LYS A N 1
ATOM 739 C CA . LYS A 1 89 ? -5.141 18.906 -1.894 1 63.88 89 LYS A CA 1
ATOM 740 C C . LYS A 1 89 ? -5.336 17.938 -3.055 1 63.88 89 LYS A C 1
ATOM 742 O O . LYS A 1 89 ? -6.164 18.172 -3.936 1 63.88 89 LYS A O 1
ATOM 747 N N . HIS A 1 90 ? -4.477 16.859 -3.15 1 66.56 90 HIS A N 1
ATOM 748 C CA . HIS A 1 90 ? -4.543 16.062 -4.371 1 66.56 90 HIS A CA 1
ATOM 749 C C . HIS A 1 90 ? -5.164 14.695 -4.105 1 66.56 90 HIS A C 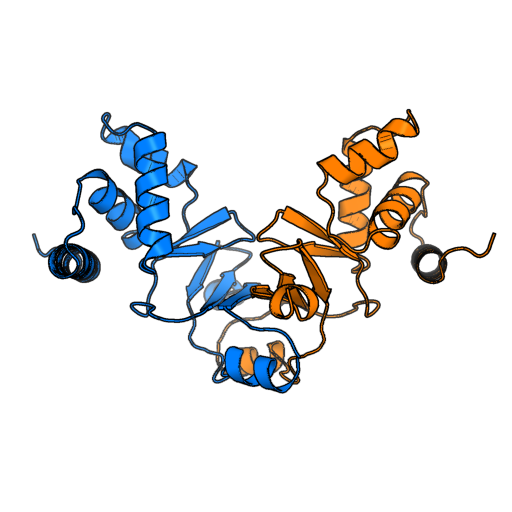1
ATOM 751 O O . HIS A 1 90 ? -5.367 14.32 -2.949 1 66.56 90 HIS A O 1
ATOM 757 N N . LYS A 1 91 ? -5.633 14.109 -5.254 1 77.56 91 LYS A N 1
ATOM 758 C CA . LYS A 1 91 ? -6.348 12.836 -5.289 1 77.56 91 LYS A CA 1
ATOM 759 C C . LYS A 1 91 ? -5.387 11.664 -5.117 1 77.56 91 LYS A C 1
ATOM 761 O O . LYS A 1 91 ? -5.816 10.508 -5.047 1 77.56 91 LYS A O 1
ATOM 766 N N . GLY A 1 92 ? -4.035 11.969 -4.953 1 85.44 92 GLY A N 1
ATOM 767 C CA . GLY A 1 92 ? -3.066 10.891 -4.801 1 85.44 92 GLY A CA 1
ATOM 768 C C . GLY A 1 92 ? -1.669 11.391 -4.48 1 85.44 92 GLY A C 1
ATOM 769 O O . GLY A 1 92 ? -1.425 12.602 -4.449 1 85.44 92 GLY A O 1
ATOM 770 N N . PHE A 1 93 ? -0.796 10.422 -4.148 1 88.12 93 PHE A N 1
ATOM 771 C CA . PHE A 1 93 ? 0.584 10.781 -3.846 1 88.12 93 PHE A CA 1
ATOM 772 C C . PHE A 1 93 ? 1.535 9.664 -4.238 1 88.12 93 PHE A C 1
ATOM 774 O O . PHE A 1 93 ? 1.107 8.523 -4.449 1 88.12 93 PHE A O 1
ATOM 781 N N . GLU A 1 94 ? 2.748 10.023 -4.387 1 89.5 94 GLU A N 1
ATOM 782 C CA . GLU A 1 94 ? 3.809 9.078 -4.723 1 89.5 94 GLU A CA 1
ATOM 783 C C . GLU A 1 94 ? 4.977 9.195 -3.748 1 89.5 94 GLU A C 1
ATOM 785 O O . GLU A 1 94 ? 5.328 10.297 -3.316 1 89.5 94 GLU A O 1
ATOM 790 N N . VAL A 1 95 ? 5.453 8.047 -3.398 1 91.81 95 VAL A N 1
ATOM 791 C CA . VAL A 1 95 ? 6.574 8.047 -2.467 1 91.81 95 VAL A CA 1
ATOM 792 C C . VAL A 1 95 ? 7.633 7.051 -2.939 1 91.81 95 VAL A C 1
ATOM 794 O O . VAL A 1 95 ? 7.309 6.023 -3.543 1 91.81 95 VAL A O 1
ATOM 797 N N . PHE A 1 96 ? 8.859 7.457 -2.686 1 92.69 96 PHE A N 1
ATOM 798 C CA . PHE A 1 96 ? 9.984 6.531 -2.773 1 92.69 96 PHE A CA 1
ATOM 799 C C . PHE A 1 96 ? 10.375 6.02 -1.393 1 92.69 96 PHE A C 1
ATOM 801 O O . PHE A 1 96 ? 10.422 6.789 -0.432 1 92.69 96 PHE A O 1
ATOM 808 N N . ILE A 1 97 ? 10.555 4.73 -1.312 1 94.62 97 ILE A N 1
ATOM 809 C CA . ILE A 1 97 ? 10.93 4.098 -0.053 1 94.62 97 ILE A CA 1
ATOM 810 C C . ILE A 1 97 ? 12.266 3.375 -0.216 1 94.62 97 ILE A C 1
ATOM 812 O O . ILE A 1 97 ? 12.375 2.424 -0.994 1 94.62 97 ILE A O 1
ATOM 816 N N . CYS A 1 98 ? 13.219 3.756 0.562 1 95.75 98 CYS A N 1
ATOM 817 C CA . CYS A 1 98 ? 14.492 3.039 0.559 1 95.75 98 CYS A CA 1
ATOM 818 C C . CYS A 1 98 ? 14.391 1.75 1.364 1 95.75 98 CYS A C 1
ATOM 820 O O . CYS A 1 98 ? 14.047 1.777 2.547 1 95.75 98 CYS A O 1
ATOM 822 N N . GLN A 1 99 ? 14.75 0.707 0.827 1 94.62 99 GLN A N 1
ATOM 823 C CA . GLN A 1 99 ? 14.57 -0.605 1.439 1 94.62 99 GLN A CA 1
ATOM 824 C C . GLN A 1 99 ? 15.719 -0.927 2.396 1 94.62 99 GLN A C 1
ATOM 826 O O . GLN A 1 99 ? 15.625 -1.873 3.182 1 94.62 99 GLN A O 1
ATOM 831 N N . ASN A 1 100 ? 16.672 -0.11 2.359 1 95.31 100 ASN A N 1
ATOM 832 C CA . ASN A 1 100 ? 17.828 -0.363 3.215 1 95.31 100 ASN A CA 1
ATOM 833 C C . ASN A 1 100 ? 17.797 0.503 4.469 1 95.31 100 ASN A C 1
ATOM 835 O O . ASN A 1 100 ? 17.844 -0.014 5.586 1 95.31 100 ASN A O 1
ATOM 839 N N . CYS A 1 101 ? 17.641 1.779 4.414 1 93.94 101 CYS A N 1
ATOM 840 C CA . CYS A 1 101 ? 17.766 2.664 5.566 1 93.94 101 CYS A CA 1
ATOM 841 C C . CYS A 1 101 ? 16.406 3.15 6.039 1 93.94 101 CYS A C 1
ATOM 843 O O . CYS A 1 101 ? 16.297 3.791 7.086 1 93.94 101 CYS A O 1
ATOM 845 N N . GLY A 1 102 ? 15.438 2.994 5.199 1 92.19 102 GLY A N 1
ATOM 846 C CA . GLY A 1 102 ? 14.094 3.375 5.598 1 92.19 102 GLY A CA 1
ATOM 847 C C . GLY A 1 102 ? 13.727 4.793 5.199 1 92.19 102 GLY A C 1
ATOM 848 O O . GLY A 1 102 ? 12.602 5.238 5.426 1 92.19 102 GLY A O 1
ATOM 849 N N . PHE A 1 103 ? 14.594 5.477 4.555 1 90.56 103 PHE A N 1
ATOM 850 C CA . PHE A 1 103 ? 14.336 6.824 4.059 1 90.56 103 PHE A CA 1
ATOM 851 C C . PHE A 1 103 ? 13.133 6.836 3.123 1 90.56 103 PHE A C 1
ATOM 853 O O . PHE A 1 103 ? 12.984 5.945 2.283 1 90.56 103 PHE A O 1
ATOM 860 N N . VAL A 1 104 ? 12.25 7.82 3.34 1 92.81 104 VAL A N 1
ATOM 861 C CA . VAL A 1 104 ? 11.086 7.988 2.482 1 92.81 104 VAL A CA 1
ATOM 862 C C . VAL A 1 104 ? 11.062 9.398 1.899 1 92.81 104 VAL A C 1
ATOM 864 O O . VAL A 1 104 ? 11.328 10.375 2.607 1 92.81 104 VAL A O 1
ATOM 867 N N . ASP A 1 105 ? 10.805 9.469 0.602 1 89.69 105 ASP A N 1
ATOM 868 C CA . ASP A 1 105 ? 10.703 10.75 -0.086 1 89.69 105 ASP A CA 1
ATOM 869 C C . ASP A 1 105 ? 9.383 10.852 -0.854 1 89.69 105 ASP A C 1
ATOM 871 O O . ASP A 1 105 ? 9.133 10.07 -1.775 1 89.69 105 ASP A O 1
ATOM 875 N N . GLU A 1 106 ? 8.547 11.758 -0.282 1 87.19 106 GLU A N 1
ATOM 876 C CA . GLU A 1 106 ? 7.383 12.07 -1.102 1 87.19 106 GLU A CA 1
ATOM 877 C C . GLU A 1 106 ? 7.77 12.906 -2.318 1 87.19 106 GLU A C 1
ATOM 879 O O . GLU A 1 106 ? 8.453 13.93 -2.189 1 87.19 106 GLU A O 1
ATOM 884 N N . SER A 1 107 ? 7.723 12.289 -3.512 1 71.44 107 SER A N 1
ATOM 885 C CA . SER A 1 107 ? 8.18 12.945 -4.73 1 71.44 107 SER A CA 1
ATOM 886 C C . SER A 1 107 ? 7.008 13.375 -5.605 1 71.44 107 SER A C 1
ATOM 888 O O . SER A 1 107 ? 5.887 12.891 -5.43 1 71.44 107 SER A O 1
ATOM 890 N N . HIS A 1 108 ? 7.035 14.547 -6.215 1 67.44 108 HIS A N 1
ATOM 891 C CA . HIS A 1 108 ? 6.18 14.875 -7.352 1 67.44 108 HIS A CA 1
ATOM 892 C C . HIS A 1 108 ? 6.855 14.516 -8.672 1 67.44 108 HIS A C 1
ATOM 894 O O . HIS A 1 108 ? 7.391 15.391 -9.359 1 67.44 108 HIS A O 1
ATOM 900 N N . PHE A 1 109 ? 7.324 13.375 -8.742 1 57.28 109 PHE A N 1
ATOM 901 C CA . PHE A 1 109 ? 8.172 13.102 -9.898 1 57.28 109 PHE A CA 1
ATOM 902 C C . PHE A 1 109 ? 7.336 12.891 -11.148 1 57.28 109 PHE A C 1
ATOM 904 O O . PHE A 1 109 ? 7.762 13.242 -12.25 1 57.28 109 PHE A O 1
ATOM 911 N N . CYS A 1 110 ? 6.242 12.125 -10.906 1 57.91 110 CYS A N 1
ATOM 912 C CA . CYS A 1 110 ? 5.613 11.742 -12.164 1 57.91 110 CYS A CA 1
ATOM 913 C C . CYS A 1 110 ? 4.824 12.906 -12.75 1 57.91 110 CYS A C 1
ATOM 915 O O . CYS A 1 110 ? 3.975 13.492 -12.078 1 57.91 110 CYS A O 1
ATOM 917 N N . ASN A 1 111 ? 5.535 13.578 -13.656 1 58.62 111 ASN A N 1
ATOM 918 C CA . ASN A 1 111 ? 4.77 14.531 -14.453 1 58.62 111 ASN A CA 1
ATOM 919 C C . ASN A 1 111 ? 3.475 13.922 -14.977 1 58.62 111 ASN A C 1
ATOM 921 O O . ASN A 1 111 ? 2.836 14.484 -15.867 1 58.62 111 ASN A O 1
ATOM 925 N N . LEU A 1 112 ? 3.295 12.773 -14.547 1 60.41 112 LEU A N 1
ATOM 926 C CA . LEU A 1 112 ? 2.15 12.07 -15.109 1 60.41 112 LEU A CA 1
ATOM 927 C C . LEU A 1 112 ? 0.884 12.367 -14.312 1 60.41 112 LEU A C 1
ATOM 929 O O . LEU A 1 112 ? 0.889 12.289 -13.078 1 60.41 112 LEU A O 1
ATOM 933 N N . ASP A 1 113 ? 0.027 13.086 -14.961 1 74.25 113 ASP A N 1
ATOM 934 C CA . ASP A 1 113 ? -1.308 13.156 -14.375 1 74.25 113 ASP A CA 1
ATOM 935 C C . ASP A 1 113 ? -1.98 11.789 -14.367 1 74.25 113 ASP A C 1
ATOM 937 O O . ASP A 1 113 ? -2.686 11.438 -15.312 1 74.25 113 ASP A O 1
ATOM 941 N N . ILE A 1 114 ? -1.665 10.969 -13.375 1 74.56 114 ILE A N 1
ATOM 942 C CA . ILE A 1 114 ? -2.137 9.594 -13.242 1 74.56 114 ILE A CA 1
ATOM 943 C C . ILE A 1 114 ? -3.658 9.555 -13.375 1 74.56 114 ILE A C 1
ATOM 945 O O . ILE A 1 114 ? -4.207 8.68 -14.047 1 74.56 114 ILE A O 1
ATOM 949 N N . PHE A 1 115 ? -4.246 10.453 -12.828 1 76.94 115 PHE A N 1
ATOM 950 C CA . PHE A 1 115 ? -5.703 10.516 -12.883 1 76.94 115 PHE A CA 1
ATOM 951 C C . PHE A 1 115 ? -6.188 10.633 -14.32 1 76.94 115 PHE A C 1
ATOM 953 O O . PHE A 1 115 ? -7.047 9.867 -14.758 1 76.94 115 PHE A O 1
ATOM 960 N N . LYS A 1 116 ? -5.613 11.578 -14.922 1 77 116 LYS A N 1
ATOM 961 C CA . LYS A 1 116 ? -6.039 11.836 -16.297 1 77 116 LYS A CA 1
ATOM 962 C C . LYS A 1 116 ? -5.73 10.641 -17.203 1 77 116 LYS A C 1
ATOM 964 O O . LYS A 1 116 ? -6.555 10.258 -18.031 1 77 116 LYS A O 1
ATOM 969 N N . GLU A 1 117 ? -4.582 10.133 -17.031 1 77 117 GLU A N 1
ATOM 970 C CA . GLU A 1 117 ? -4.176 9.008 -17.875 1 77 117 GLU A CA 1
ATOM 971 C C . GLU A 1 117 ? -5.102 7.812 -17.688 1 77 117 GLU A C 1
ATOM 973 O O . GLU A 1 117 ? -5.539 7.199 -18.656 1 77 117 GLU A O 1
ATOM 978 N N . PHE A 1 118 ? -5.5 7.574 -16.531 1 78.88 118 PHE A N 1
ATOM 979 C CA . PHE A 1 118 ? -6.316 6.402 -16.25 1 78.88 118 PHE A CA 1
ATOM 980 C C . PHE A 1 118 ? -7.77 6.641 -16.641 1 78.88 118 PHE A C 1
ATOM 982 O O . PHE A 1 118 ? -8.445 5.73 -17.125 1 78.88 118 PHE A O 1
ATOM 989 N N . GLN A 1 119 ? -8.117 7.816 -16.391 1 79.56 119 GLN A N 1
ATOM 990 C CA . GLN A 1 119 ? -9.5 8.125 -16.719 1 79.56 119 GLN A CA 1
ATOM 991 C C . GLN A 1 119 ? -9.758 7.969 -18.219 1 79.56 119 GLN A C 1
ATOM 993 O O . GLN A 1 119 ? -10.852 7.574 -18.625 1 79.56 119 GLN A O 1
ATOM 998 N N . LYS A 1 120 ? -8.727 8.172 -18.953 1 81.75 120 LYS A N 1
ATOM 999 C CA . LYS A 1 120 ? -8.859 8.062 -20.406 1 81.75 120 LYS A CA 1
ATOM 1000 C C . LYS A 1 120 ? -8.867 6.602 -20.844 1 81.75 120 LYS A C 1
ATOM 1002 O O . LYS A 1 120 ? -9.453 6.266 -21.875 1 81.75 120 LYS A O 1
ATOM 1007 N N . LEU A 1 121 ? -8.336 5.812 -20.047 1 82 121 LEU A N 1
ATOM 1008 C CA . LEU A 1 121 ? -8.055 4.457 -20.516 1 82 121 LEU A CA 1
ATOM 1009 C C . LEU A 1 121 ? -9.016 3.455 -19.891 1 82 121 LEU A C 1
ATOM 1011 O O . LEU A 1 121 ? -9.07 2.295 -20.312 1 82 121 LEU A O 1
ATOM 1015 N N . THR A 1 122 ? -9.797 3.9 -18.922 1 84.5 122 THR A N 1
ATOM 1016 C CA . THR A 1 122 ? -10.656 2.947 -18.234 1 84.5 122 THR A CA 1
ATOM 1017 C C . THR A 1 122 ? -12.047 3.539 -18 1 84.5 122 THR A C 1
ATOM 1019 O O . THR A 1 122 ? -12.211 4.758 -17.984 1 84.5 122 THR A O 1
ATOM 1022 N N . PRO A 1 123 ? -13 2.627 -17.828 1 88.5 123 PRO A N 1
ATOM 1023 C CA . PRO A 1 123 ? -14.352 3.098 -17.516 1 88.5 123 PRO A CA 1
ATOM 1024 C C . PRO A 1 123 ? -14.531 3.379 -16.016 1 88.5 123 PRO A C 1
ATOM 1026 O O . PRO A 1 123 ? -15.641 3.695 -15.578 1 88.5 123 PRO A O 1
ATOM 1029 N N . TYR A 1 124 ? -13.523 3.34 -15.258 1 91.69 124 TYR A N 1
ATOM 1030 C CA . TYR A 1 124 ? -13.609 3.502 -13.812 1 91.69 124 TYR A CA 1
ATOM 1031 C C . TYR A 1 124 ? -13.578 4.977 -13.43 1 91.69 124 TYR A C 1
ATOM 1033 O O . TYR A 1 124 ? -13 5.797 -14.141 1 91.69 124 TYR A O 1
ATOM 1041 N N . GLN A 1 125 ? -14.281 5.297 -12.391 1 93 125 GLN A N 1
ATOM 1042 C CA . GLN A 1 125 ? -14.102 6.598 -11.758 1 93 125 GLN A CA 1
ATOM 1043 C C . GLN A 1 125 ? -13.008 6.539 -10.688 1 93 125 GLN A C 1
ATOM 1045 O O . GLN A 1 125 ? -13.188 5.906 -9.641 1 93 125 GLN A O 1
ATOM 1050 N N . ILE A 1 126 ? -11.914 7.293 -10.914 1 91 126 ILE A N 1
ATOM 1051 C CA . ILE A 1 126 ? -10.781 7.258 -10 1 91 126 ILE A CA 1
ATOM 1052 C C . ILE A 1 126 ? -10.914 8.383 -8.969 1 91 126 ILE A C 1
ATOM 1054 O O . ILE A 1 126 ? -11.07 9.547 -9.336 1 91 126 ILE A O 1
ATOM 1058 N N . ASN A 1 127 ? -10.867 7.996 -7.727 1 90.94 127 ASN A N 1
ATOM 1059 C CA . ASN A 1 127 ? -10.992 8.969 -6.645 1 90.94 127 ASN A CA 1
ATOM 1060 C C . ASN A 1 127 ? -9.648 9.258 -5.988 1 90.94 127 ASN A C 1
ATOM 1062 O O . ASN A 1 127 ? -9.43 10.352 -5.465 1 90.94 127 ASN A O 1
ATOM 1066 N N . SER A 1 128 ? -8.812 8.281 -5.996 1 90.38 128 SER A N 1
ATOM 1067 C CA . SER A 1 128 ? -7.508 8.438 -5.367 1 90.38 128 SER A CA 1
ATOM 1068 C C . SER A 1 128 ? -6.512 7.406 -5.895 1 90.38 128 SER A C 1
ATOM 1070 O O . SER A 1 128 ? -6.902 6.441 -6.555 1 90.38 128 SER A O 1
ATOM 1072 N N . TRP A 1 129 ? -5.281 7.699 -5.688 1 90.12 129 TRP A N 1
ATOM 1073 C CA . TRP A 1 129 ? -4.234 6.762 -6.086 1 90.12 129 TRP A CA 1
ATOM 1074 C C . TRP A 1 129 ? -2.996 6.918 -5.215 1 90.12 129 TRP A C 1
ATOM 1076 O O . TRP A 1 129 ? -2.773 7.98 -4.629 1 90.12 129 TRP A O 1
ATOM 1086 N N . ILE A 1 130 ? -2.273 5.852 -5.055 1 91.25 130 ILE A N 1
ATOM 1087 C CA . ILE A 1 130 ? -0.991 5.863 -4.359 1 91.25 130 ILE A CA 1
ATOM 1088 C C . ILE A 1 130 ? 0.043 5.09 -5.176 1 91.25 130 ILE A C 1
ATOM 1090 O O . ILE A 1 130 ? -0.23 3.98 -5.641 1 91.25 130 ILE A O 1
ATOM 1094 N N . LEU A 1 131 ? 1.114 5.707 -5.387 1 91 131 LEU A N 1
ATOM 1095 C CA . LEU A 1 131 ? 2.258 5.066 -6.027 1 91 131 LEU A CA 1
ATOM 1096 C C . LEU A 1 131 ? 3.424 4.938 -5.055 1 91 131 LEU A C 1
ATOM 1098 O O . LEU A 1 131 ? 3.932 5.938 -4.551 1 91 131 LEU A O 1
ATOM 1102 N N . GLU A 1 132 ? 3.756 3.73 -4.758 1 93.31 132 GLU A N 1
ATOM 1103 C CA . GLU A 1 132 ? 4.93 3.465 -3.93 1 93.31 132 GLU A CA 1
ATOM 1104 C C . GLU A 1 132 ? 6.066 2.873 -4.758 1 93.31 132 GLU A C 1
ATOM 1106 O O . GLU A 1 132 ? 5.898 1.834 -5.398 1 93.31 132 GLU A O 1
ATOM 1111 N N . LEU A 1 133 ? 7.129 3.576 -4.738 1 92.5 133 LEU A N 1
ATOM 1112 C CA . LEU A 1 133 ? 8.359 3.08 -5.355 1 92.5 133 LEU A CA 1
ATOM 1113 C C . LEU A 1 133 ? 9.344 2.611 -4.293 1 92.5 133 LEU A C 1
ATOM 1115 O O . LEU A 1 133 ? 9.516 3.268 -3.262 1 92.5 133 LEU A O 1
ATOM 1119 N N . LYS A 1 134 ? 9.938 1.493 -4.59 1 94.31 134 LYS A N 1
ATOM 1120 C CA . LYS A 1 134 ? 10.883 0.93 -3.625 1 94.31 134 LYS A CA 1
ATOM 1121 C C . LYS A 1 134 ? 12.242 0.686 -4.266 1 94.31 134 LYS A C 1
ATOM 1123 O O . LYS A 1 134 ? 12.328 0.29 -5.43 1 94.31 134 LYS A O 1
ATOM 1128 N N . GLY A 1 135 ? 13.266 0.855 -3.445 1 95.31 135 GLY A N 1
ATOM 1129 C CA . GLY A 1 135 ? 14.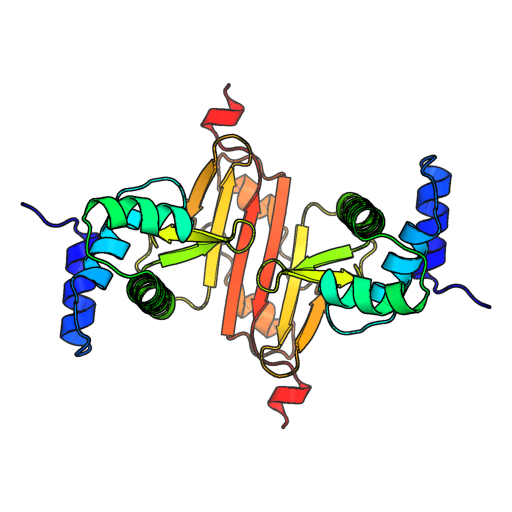625 0.632 -3.906 1 95.31 135 GLY A CA 1
ATOM 1130 C C . GLY A 1 135 ? 15.672 1.148 -2.939 1 95.31 135 GLY A C 1
ATOM 1131 O O . GLY A 1 135 ? 15.547 0.969 -1.727 1 95.31 135 GLY A O 1
ATOM 1132 N N . LEU A 1 136 ? 16.734 1.727 -3.621 1 96 136 LEU A N 1
ATOM 1133 C CA . LEU A 1 136 ? 17.828 2.25 -2.809 1 96 136 LEU A CA 1
ATOM 1134 C C . LEU A 1 136 ? 18 3.746 -3.043 1 96 136 LEU A C 1
ATOM 1136 O O . LEU A 1 136 ? 17.984 4.207 -4.188 1 96 136 LEU A O 1
ATOM 1140 N N . CYS A 1 137 ? 18.156 4.418 -1.956 1 94.25 137 CYS A N 1
ATOM 1141 C CA . CYS A 1 137 ? 18.406 5.852 -2.074 1 94.25 137 CYS A CA 1
ATOM 1142 C C . CYS A 1 137 ? 19.859 6.125 -2.398 1 94.25 137 CYS A C 1
ATOM 1144 O O . CYS A 1 137 ? 20.688 5.207 -2.387 1 94.25 137 CYS A O 1
ATOM 1146 N N . ASN A 1 138 ? 20.141 7.426 -2.646 1 93.19 138 ASN A N 1
ATOM 1147 C CA . ASN A 1 138 ? 21.484 7.816 -3.07 1 93.19 138 ASN A CA 1
ATOM 1148 C C . ASN A 1 138 ? 22.531 7.496 -2.002 1 93.19 138 ASN A C 1
ATOM 1150 O O . ASN A 1 138 ? 23.625 7.043 -2.318 1 93.19 138 ASN A O 1
ATOM 1154 N N . LYS A 1 139 ? 22.25 7.727 -0.782 1 93.88 139 LYS A N 1
ATOM 1155 C CA . LYS A 1 139 ? 23.172 7.473 0.322 1 93.88 139 LYS A CA 1
ATOM 1156 C C . LYS A 1 139 ? 23.5 5.988 0.425 1 93.88 139 LYS A C 1
ATOM 1158 O O . LYS A 1 139 ? 24.656 5.621 0.646 1 93.88 139 LYS A O 1
ATOM 1163 N N . CYS A 1 140 ? 22.5 5.156 0.237 1 95.19 140 CYS A N 1
ATOM 1164 C CA . CYS A 1 140 ? 22.703 3.715 0.362 1 95.19 140 CYS A CA 1
ATOM 1165 C C . CYS A 1 140 ? 23.406 3.15 -0.862 1 95.19 140 CYS A C 1
ATOM 1167 O O . CYS A 1 140 ? 24.062 2.113 -0.78 1 95.19 140 CYS A O 1
ATOM 1169 N N . LEU A 1 141 ? 23.219 3.799 -1.957 1 93 141 LEU A N 1
ATOM 1170 C CA . LEU A 1 141 ? 23.906 3.371 -3.166 1 93 141 LEU A CA 1
ATOM 1171 C C . LEU A 1 141 ? 25.406 3.664 -3.068 1 93 141 LEU A C 1
ATOM 1173 O O . LEU A 1 141 ? 26.219 2.953 -3.66 1 93 141 LEU A O 1
ATOM 1177 N N . GLU A 1 142 ? 25.75 4.676 -2.453 1 91.31 142 GLU A N 1
ATOM 1178 C CA . GLU A 1 142 ? 27.156 5.062 -2.305 1 91.31 142 GLU A CA 1
ATOM 1179 C C . GLU A 1 142 ? 27.844 4.223 -1.233 1 91.31 142 GLU A C 1
ATOM 1181 O O . GLU A 1 142 ? 29.078 4.094 -1.238 1 91.31 142 GLU A O 1
ATOM 1186 N N . ASN A 1 143 ? 27.172 3.66 -0.304 1 80.5 143 ASN A N 1
ATOM 1187 C CA . ASN A 1 143 ? 27.781 2.863 0.757 1 80.5 143 ASN A CA 1
ATOM 1188 C C . ASN A 1 143 ? 27.797 1.379 0.404 1 80.5 143 ASN A C 1
ATOM 1190 O O . ASN A 1 143 ? 28.688 0.644 0.825 1 80.5 143 ASN A O 1
ATOM 1194 N N . MET B 1 1 ? -9.188 -33.5 -15.414 1 40 1 MET B N 1
ATOM 1195 C CA . MET B 1 1 ? -9.859 -32.219 -15.203 1 40 1 MET B CA 1
ATOM 1196 C C . MET B 1 1 ? -8.945 -31.047 -15.555 1 40 1 MET B C 1
ATOM 1198 O O . MET B 1 1 ? -7.785 -31.016 -15.133 1 40 1 MET B O 1
ATOM 1202 N N . LEU B 1 2 ? -9.164 -30.406 -16.609 1 45.88 2 LEU B N 1
ATOM 1203 C CA . LEU B 1 2 ? -8.281 -29.422 -17.234 1 45.88 2 LEU B CA 1
ATOM 1204 C C . LEU B 1 2 ? -7.785 -28.406 -16.203 1 45.88 2 LEU B C 1
ATOM 1206 O O . LEU B 1 2 ? -8.586 -27.719 -15.57 1 45.88 2 LEU B O 1
ATOM 1210 N N . MET B 1 3 ? -6.734 -28.703 -15.688 1 58.69 3 MET B N 1
ATOM 1211 C CA . MET B 1 3 ? -6.102 -27.766 -14.766 1 58.69 3 MET B CA 1
ATOM 1212 C C . MET B 1 3 ? -6.184 -26.344 -15.305 1 58.69 3 MET B C 1
ATOM 1214 O O . MET B 1 3 ? -6.082 -26.109 -16.516 1 58.69 3 MET B O 1
ATOM 1218 N N . ASN B 1 4 ? -6.688 -25.438 -14.406 1 76.31 4 ASN B N 1
ATOM 1219 C CA . ASN B 1 4 ? -6.691 -24.016 -14.734 1 76.31 4 ASN B CA 1
ATOM 1220 C C . ASN B 1 4 ? -5.367 -23.578 -15.352 1 76.31 4 ASN B C 1
ATOM 1222 O O . ASN B 1 4 ? -4.301 -24.047 -14.953 1 76.31 4 ASN B O 1
ATOM 1226 N N . LYS B 1 5 ? -5.367 -23.188 -16.656 1 85.5 5 LYS B N 1
ATOM 1227 C CA . LYS B 1 5 ? -4.207 -22.766 -17.422 1 85.5 5 LYS B CA 1
ATOM 1228 C C . LYS B 1 5 ? -3.189 -22.047 -16.531 1 85.5 5 LYS B C 1
ATOM 1230 O O . LYS B 1 5 ? -1.98 -22.219 -16.703 1 85.5 5 LYS B O 1
ATOM 1235 N N . ASN B 1 6 ? -3.703 -21.438 -15.617 1 85.94 6 ASN B N 1
ATOM 1236 C CA . ASN B 1 6 ? -2.811 -20.703 -14.734 1 85.94 6 ASN B CA 1
ATOM 1237 C C . ASN B 1 6 ? -2.062 -21.625 -13.781 1 85.94 6 ASN B C 1
ATOM 1239 O O . ASN B 1 6 ? -0.88 -21.422 -13.5 1 85.94 6 ASN B O 1
ATOM 1243 N N . ILE B 1 7 ? -2.75 -22.656 -13.391 1 91.5 7 ILE B N 1
ATOM 1244 C CA . ILE B 1 7 ? -2.125 -23.594 -12.477 1 91.5 7 ILE B CA 1
ATOM 1245 C C . ILE B 1 7 ? -1.071 -24.422 -13.219 1 91.5 7 ILE B C 1
ATOM 1247 O O . ILE B 1 7 ? 0.003 -24.688 -12.68 1 91.5 7 ILE B O 1
ATOM 1251 N N . GLN B 1 8 ? -1.374 -24.75 -14.398 1 92.5 8 GLN B N 1
ATOM 1252 C CA . GLN B 1 8 ? -0.425 -25.5 -15.219 1 92.5 8 GLN B CA 1
ATOM 1253 C C . GLN B 1 8 ? 0.845 -24.688 -15.461 1 92.5 8 GLN B C 1
ATOM 1255 O O . GLN B 1 8 ? 1.952 -25.234 -15.406 1 92.5 8 GLN B O 1
ATOM 1260 N N . ALA B 1 9 ? 0.619 -23.484 -15.758 1 92.12 9 ALA B N 1
ATOM 1261 C CA . ALA B 1 9 ? 1.771 -22.609 -15.945 1 92.12 9 ALA B CA 1
ATOM 1262 C C . ALA B 1 9 ? 2.633 -22.547 -14.688 1 92.12 9 ALA B C 1
ATOM 1264 O O . ALA B 1 9 ? 3.863 -22.516 -14.773 1 92.12 9 ALA B O 1
ATOM 1265 N N . ALA B 1 10 ? 2.002 -22.516 -13.586 1 93.56 10 ALA B N 1
ATOM 1266 C CA . ALA B 1 10 ? 2.709 -22.5 -12.305 1 93.56 10 ALA B CA 1
ATOM 1267 C C . ALA B 1 10 ? 3.492 -23.797 -12.102 1 93.56 10 ALA B C 1
ATOM 1269 O O . ALA B 1 10 ? 4.641 -23.766 -11.656 1 93.56 10 ALA B O 1
ATOM 1270 N N . LYS B 1 11 ? 2.859 -24.844 -12.422 1 94.94 11 LYS B N 1
ATOM 1271 C CA . LYS B 1 11 ? 3.525 -26.141 -12.312 1 94.94 11 LYS B CA 1
ATOM 1272 C C . LYS B 1 11 ? 4.754 -26.203 -13.219 1 94.94 11 LYS B C 1
ATOM 1274 O O . LYS B 1 11 ? 5.82 -26.656 -12.797 1 94.94 11 LYS B O 1
ATOM 1279 N N . GLU B 1 12 ? 4.59 -25.797 -14.359 1 95.06 12 GLU B N 1
ATOM 1280 C CA . GLU B 1 12 ? 5.684 -25.797 -15.32 1 95.06 12 GLU B CA 1
ATOM 1281 C C . GLU B 1 12 ? 6.82 -24.891 -14.859 1 95.06 12 GLU B C 1
ATOM 1283 O O . GLU B 1 12 ? 7.996 -25.219 -15.023 1 95.06 12 GLU B O 1
ATOM 1288 N N . PHE B 1 13 ? 6.41 -23.719 -14.359 1 94.25 13 PHE B N 1
ATOM 1289 C CA . PHE B 1 13 ? 7.406 -22.797 -13.812 1 94.25 13 PHE B CA 1
ATOM 1290 C C . PHE B 1 13 ? 8.242 -23.484 -12.742 1 94.25 13 PHE B C 1
ATOM 1292 O O . PHE B 1 13 ? 9.477 -23.391 -12.758 1 94.25 13 PHE B O 1
ATOM 1299 N N . CYS B 1 14 ? 7.609 -24.219 -11.789 1 96.44 14 CYS B N 1
ATOM 1300 C CA . CYS B 1 14 ? 8.32 -24.922 -10.727 1 96.44 14 CYS B CA 1
ATOM 1301 C C . CYS B 1 14 ? 9.234 -25.984 -11.289 1 96.44 14 CYS B C 1
ATOM 1303 O O . CYS B 1 14 ? 10.391 -26.125 -10.867 1 96.44 14 CYS B O 1
ATOM 1305 N N . GLU B 1 15 ? 8.734 -26.672 -12.227 1 96.62 15 GLU B N 1
ATOM 1306 C CA . GLU B 1 15 ? 9.539 -27.719 -12.844 1 96.62 15 GLU B CA 1
ATOM 1307 C C . GLU B 1 15 ? 10.773 -27.141 -13.531 1 96.62 15 GLU B C 1
ATOM 1309 O O . GLU B 1 15 ? 11.891 -27.625 -13.305 1 96.62 15 GLU B O 1
ATOM 1314 N N . LYS B 1 16 ? 10.602 -26.188 -14.258 1 96.5 16 LYS B N 1
ATOM 1315 C CA . LYS B 1 16 ? 11.68 -25.562 -15.016 1 96.5 16 LYS B CA 1
ATOM 1316 C C . LYS B 1 16 ? 12.758 -25 -14.094 1 96.5 16 LYS B C 1
ATOM 1318 O O . LYS B 1 16 ? 13.945 -25.047 -14.414 1 96.5 16 LYS B O 1
ATOM 1323 N N . ASN B 1 17 ? 12.336 -24.531 -13.008 1 96.44 17 ASN B N 1
ATOM 1324 C CA . ASN B 1 17 ? 13.281 -23.859 -12.109 1 96.44 17 ASN B CA 1
ATOM 1325 C C . ASN B 1 17 ? 13.656 -24.75 -10.93 1 96.44 17 ASN B C 1
ATOM 1327 O O . ASN B 1 17 ? 14.289 -24.281 -9.977 1 96.44 17 ASN B O 1
ATOM 1331 N N . LYS B 1 18 ? 13.227 -25.969 -10.977 1 97.69 18 LYS B N 1
ATOM 1332 C CA . LYS B 1 18 ? 13.57 -27 -9.992 1 97.69 18 LYS B CA 1
ATOM 1333 C C . LYS B 1 18 ? 13.039 -26.625 -8.609 1 97.69 18 LYS B C 1
ATOM 1335 O O . LYS B 1 18 ? 13.734 -26.781 -7.609 1 97.69 18 LYS B O 1
ATOM 1340 N N . TYR B 1 19 ? 11.922 -25.984 -8.562 1 97.38 19 TYR B N 1
ATOM 1341 C CA . TYR B 1 19 ? 11.18 -25.781 -7.316 1 97.38 19 TYR B CA 1
ATOM 1342 C C . TYR B 1 19 ? 10.172 -26.906 -7.098 1 97.38 19 TYR B C 1
ATOM 1344 O O . TYR B 1 19 ? 9.68 -27.5 -8.055 1 97.38 19 TYR B O 1
ATOM 1352 N N . ARG B 1 20 ? 9.883 -27.141 -5.844 1 97 20 ARG B N 1
ATOM 1353 C CA . ARG B 1 20 ? 8.82 -28.094 -5.535 1 97 20 ARG B CA 1
ATOM 1354 C C . ARG B 1 20 ? 7.445 -27.469 -5.723 1 97 20 ARG B C 1
ATOM 1356 O O . ARG B 1 20 ? 7.199 -26.359 -5.258 1 97 20 ARG B O 1
ATOM 1363 N N . PHE B 1 21 ? 6.699 -28.203 -6.477 1 97.06 21 PHE B N 1
ATOM 1364 C CA . PHE B 1 21 ? 5.289 -27.859 -6.566 1 97.06 21 PHE B CA 1
ATOM 1365 C C . PHE B 1 21 ? 4.469 -28.641 -5.551 1 97.06 21 PHE B C 1
ATOM 1367 O O . PHE B 1 21 ? 3.889 -29.672 -5.883 1 97.06 21 PHE B O 1
ATOM 1374 N N . THR B 1 22 ? 4.422 -28.109 -4.328 1 95.38 22 THR B N 1
ATOM 1375 C CA . THR B 1 22 ? 3.816 -28.828 -3.211 1 95.38 22 THR B CA 1
ATOM 1376 C C . THR B 1 22 ? 2.305 -28.609 -3.188 1 95.38 22 THR B C 1
ATOM 1378 O O . THR B 1 22 ? 1.786 -27.734 -3.879 1 95.38 22 THR B O 1
ATOM 1381 N N . GLN B 1 23 ? 1.678 -29.391 -2.449 1 93.69 23 GLN B N 1
ATOM 1382 C CA . GLN B 1 23 ? 0.226 -29.297 -2.33 1 93.69 23 GLN B CA 1
ATOM 1383 C C . GLN B 1 23 ? -0.191 -27.922 -1.781 1 93.69 23 GLN B C 1
ATOM 1385 O O . GLN B 1 23 ? -1.093 -27.281 -2.322 1 93.69 23 GLN B O 1
ATOM 1390 N N . PRO B 1 24 ? 0.506 -27.422 -0.722 1 94.31 24 PRO B N 1
ATOM 1391 C CA . PRO B 1 24 ? 0.136 -26.094 -0.235 1 94.31 24 PRO B CA 1
ATOM 1392 C C . PRO B 1 24 ? 0.315 -25 -1.294 1 94.31 24 PRO B C 1
ATOM 1394 O O . PRO B 1 24 ? -0.527 -24.109 -1.416 1 94.31 24 PRO B O 1
ATOM 1397 N N . ARG B 1 25 ? 1.356 -25.094 -2.021 1 95.88 25 ARG B N 1
ATOM 1398 C CA . ARG B 1 25 ? 1.577 -24.109 -3.088 1 95.88 25 ARG B CA 1
ATOM 1399 C C . ARG B 1 25 ? 0.464 -24.188 -4.129 1 95.88 25 ARG B C 1
ATOM 1401 O O . ARG B 1 25 ? -0.065 -23.156 -4.547 1 95.88 25 ARG B O 1
ATOM 1408 N N . GLU B 1 26 ? 0.103 -25.391 -4.504 1 95.19 26 GLU B N 1
ATOM 1409 C CA . GLU B 1 26 ? -0.989 -25.562 -5.457 1 95.19 26 GLU B CA 1
ATOM 1410 C C . GLU B 1 26 ? -2.303 -25.031 -4.891 1 95.19 26 GLU B C 1
ATOM 1412 O O . GLU B 1 26 ? -3.021 -24.297 -5.566 1 95.19 26 GLU B O 1
ATOM 1417 N N . GLN B 1 27 ? -2.607 -25.359 -3.736 1 94.06 27 GLN B N 1
ATOM 1418 C CA . GLN B 1 27 ? -3.883 -25.016 -3.115 1 94.06 27 GLN B CA 1
ATOM 1419 C C . GLN B 1 27 ? -4.023 -23.5 -2.936 1 94.06 27 GLN B C 1
ATOM 1421 O O . GLN B 1 27 ? -5.102 -22.953 -3.139 1 94.06 27 GLN B O 1
ATOM 1426 N N . VAL B 1 28 ? -2.982 -22.859 -2.488 1 95.56 28 VAL B N 1
ATOM 1427 C CA . VAL B 1 28 ? -3.004 -21.422 -2.318 1 95.56 28 VAL B CA 1
ATOM 1428 C C . VAL B 1 28 ? -3.271 -20.734 -3.66 1 95.56 28 VAL B C 1
ATOM 1430 O O . VAL B 1 28 ? -4.113 -19.844 -3.754 1 95.56 28 VAL B O 1
ATOM 1433 N N . LEU B 1 29 ? -2.574 -21.219 -4.625 1 95.12 29 LEU B N 1
ATOM 1434 C CA . LEU B 1 29 ? -2.758 -20.641 -5.949 1 95.12 29 LEU B CA 1
ATOM 1435 C C . LEU B 1 29 ? -4.188 -20.844 -6.438 1 95.12 29 LEU B C 1
ATOM 1437 O O . LEU B 1 29 ? -4.809 -19.922 -6.965 1 95.12 29 LEU B O 1
ATOM 1441 N N . GLU B 1 30 ? -4.68 -22.016 -6.289 1 94.25 30 GLU B N 1
ATOM 1442 C CA . GLU B 1 30 ? -6.047 -22.312 -6.695 1 94.25 30 GLU B CA 1
ATOM 1443 C C . GLU B 1 30 ? -7.047 -21.422 -5.984 1 94.25 30 GLU B C 1
ATOM 1445 O O . GLU B 1 30 ? -7.977 -20.891 -6.609 1 94.25 30 GLU B O 1
ATOM 1450 N N . ALA B 1 31 ? -6.844 -21.312 -4.68 1 93.5 31 ALA B N 1
ATOM 1451 C CA . ALA B 1 31 ? -7.75 -20.469 -3.9 1 93.5 31 ALA B CA 1
ATOM 1452 C C . ALA B 1 31 ? -7.805 -19.047 -4.461 1 93.5 31 ALA B C 1
ATOM 1454 O O . ALA B 1 31 ? -8.883 -18.469 -4.613 1 93.5 31 ALA B O 1
ATOM 1455 N N . ILE B 1 32 ? -6.664 -18.5 -4.754 1 94.12 32 ILE B N 1
ATOM 1456 C CA . ILE B 1 32 ? -6.57 -17.109 -5.203 1 94.12 32 ILE B CA 1
ATOM 1457 C C . ILE B 1 32 ? -7.062 -17 -6.645 1 94.12 32 ILE B C 1
ATOM 1459 O O . ILE B 1 32 ? -7.809 -16.078 -6.98 1 94.12 32 ILE B O 1
ATOM 1463 N N . PHE B 1 33 ? -6.715 -17.922 -7.492 1 92 33 PHE B N 1
ATOM 1464 C CA . PHE B 1 33 ? -7.02 -17.844 -8.914 1 92 33 PHE B CA 1
ATOM 1465 C C . PHE B 1 33 ? -8.508 -18.094 -9.164 1 92 33 PHE B C 1
ATOM 1467 O O . PHE B 1 33 ? -9.055 -17.641 -10.172 1 92 33 PHE B O 1
ATOM 1474 N N . ASN B 1 34 ? -9.094 -18.75 -8.305 1 89.19 34 ASN B N 1
ATOM 1475 C CA . ASN B 1 34 ? -10.5 -19.078 -8.484 1 89.19 34 ASN B CA 1
ATOM 1476 C C . ASN B 1 34 ? -11.406 -17.953 -7.973 1 89.19 34 ASN B C 1
ATOM 1478 O O . ASN B 1 34 ? -12.633 -18.078 -8.016 1 89.19 34 ASN B O 1
ATOM 1482 N N . GLN B 1 35 ? -10.836 -16.922 -7.445 1 85.31 35 GLN B N 1
ATOM 1483 C CA . GLN B 1 35 ? -11.594 -15.797 -6.914 1 85.31 35 GLN B CA 1
ATOM 1484 C C . GLN B 1 35 ? -11.383 -14.547 -7.762 1 85.31 35 GLN B C 1
ATOM 1486 O O . GLN B 1 35 ? -10.297 -14.336 -8.305 1 85.31 35 GLN B O 1
ATOM 1491 N N . ASP B 1 36 ? -12.43 -13.758 -7.879 1 80.94 36 ASP B N 1
ATOM 1492 C CA . ASP B 1 36 ? -12.312 -12.484 -8.586 1 80.94 36 ASP B CA 1
ATOM 1493 C C . ASP B 1 36 ? -12.055 -11.336 -7.613 1 80.94 36 ASP B C 1
ATOM 1495 O O . ASP B 1 36 ? -11.812 -10.203 -8.031 1 80.94 36 ASP B O 1
ATOM 1499 N N . THR B 1 37 ? -12.195 -11.633 -6.371 1 87.81 37 THR B N 1
ATOM 1500 C CA . THR B 1 37 ? -11.922 -10.648 -5.336 1 87.81 37 THR B CA 1
ATOM 1501 C C . THR B 1 37 ? -10.648 -11.008 -4.57 1 87.81 37 THR B C 1
ATOM 1503 O O . THR B 1 37 ? -10.305 -12.18 -4.445 1 87.81 37 THR B O 1
ATOM 1506 N N . PRO B 1 38 ? -9.969 -10.023 -4.121 1 95.12 38 PRO B N 1
ATOM 1507 C CA . PRO B 1 38 ? -8.766 -10.32 -3.338 1 95.12 38 PRO B CA 1
ATOM 1508 C C . PRO B 1 38 ? -9.07 -11.094 -2.057 1 95.12 38 PRO B C 1
ATOM 1510 O O . PRO B 1 38 ? -10.172 -10.984 -1.515 1 95.12 38 PRO B O 1
ATOM 1513 N N . LEU B 1 39 ? -8.086 -11.883 -1.652 1 96.25 39 LEU B N 1
ATOM 1514 C CA . LEU B 1 39 ? -8.234 -12.664 -0.43 1 96.25 39 LEU B CA 1
ATOM 1515 C C . LEU B 1 39 ? -7.156 -12.305 0.582 1 96.25 39 LEU B C 1
ATOM 1517 O O . LEU B 1 39 ? -5.988 -12.141 0.218 1 96.25 39 LEU B O 1
ATOM 1521 N N . SER B 1 40 ? -7.57 -12.188 1.792 1 96.62 40 SER B N 1
ATOM 1522 C CA . SER B 1 40 ? -6.582 -12.086 2.859 1 96.62 40 SER B CA 1
ATOM 1523 C C . SER B 1 40 ? -5.973 -13.445 3.182 1 96.62 40 SER B C 1
ATOM 1525 O O . SER B 1 40 ? -6.477 -14.477 2.736 1 96.62 40 SER B O 1
ATOM 1527 N N . ALA B 1 41 ? -4.855 -13.383 3.979 1 95.69 41 ALA B N 1
ATOM 1528 C CA . ALA B 1 41 ? -4.297 -14.641 4.457 1 95.69 41 ALA B CA 1
ATOM 1529 C C . ALA B 1 41 ? -5.324 -15.422 5.266 1 95.69 41 ALA B C 1
ATOM 1531 O O . ALA B 1 41 ? -5.418 -16.656 5.141 1 95.69 41 ALA B O 1
ATOM 1532 N N . TYR B 1 42 ? -6.07 -14.719 5.973 1 94.69 42 TYR B N 1
ATOM 1533 C CA . TYR B 1 42 ? -7.117 -15.352 6.77 1 94.69 42 TYR B CA 1
ATOM 1534 C C . TYR B 1 42 ? -8.148 -16.031 5.871 1 94.69 42 TYR B C 1
ATOM 1536 O O . TYR B 1 42 ? -8.57 -17.156 6.133 1 94.69 42 TYR B O 1
ATOM 1544 N N . ASP B 1 43 ? -8.594 -15.328 4.875 1 95.06 43 ASP B N 1
ATOM 1545 C CA . ASP B 1 43 ? -9.523 -15.914 3.91 1 95.06 43 ASP B CA 1
ATOM 1546 C C . ASP B 1 43 ? -8.969 -17.203 3.314 1 95.06 43 ASP B C 1
ATOM 1548 O O . ASP B 1 43 ? -9.672 -18.203 3.225 1 95.06 43 ASP B O 1
ATOM 1552 N N . ILE B 1 44 ? -7.707 -17.125 2.893 1 95.88 44 ILE B N 1
ATOM 1553 C CA . ILE B 1 44 ? -7.051 -18.266 2.262 1 95.88 44 ILE B CA 1
ATOM 1554 C C . ILE B 1 44 ? -6.996 -19.438 3.242 1 95.88 44 ILE B C 1
ATOM 1556 O O . ILE B 1 44 ? -7.328 -20.562 2.883 1 95.88 44 ILE B O 1
ATOM 1560 N N . LEU B 1 45 ? -6.656 -19.172 4.48 1 94.75 45 LEU B N 1
ATOM 1561 C CA . LEU B 1 45 ? -6.609 -20.203 5.516 1 94.75 45 LEU B CA 1
ATOM 1562 C C . LEU B 1 45 ? -7.98 -20.844 5.715 1 94.75 45 LEU B C 1
ATOM 1564 O O . LEU B 1 45 ? -8.086 -22.062 5.848 1 94.75 45 LEU B O 1
ATOM 1568 N N . GLU B 1 46 ? -8.906 -20.047 5.715 1 93.31 46 GLU B N 1
ATOM 1569 C CA . GLU B 1 46 ? -10.266 -20.547 5.895 1 93.31 46 GLU B CA 1
ATOM 1570 C C . GLU B 1 46 ? -10.68 -21.453 4.742 1 93.31 46 GLU B C 1
ATOM 1572 O O . GLU B 1 46 ? -11.273 -22.516 4.961 1 93.31 46 GLU B O 1
ATOM 1577 N N . ILE B 1 47 ? -10.383 -21.016 3.586 1 91.62 47 ILE B N 1
ATOM 1578 C CA . ILE B 1 47 ? -10.711 -21.781 2.395 1 91.62 47 ILE B CA 1
ATOM 1579 C C . ILE B 1 47 ? -9.992 -23.141 2.432 1 91.62 47 ILE B C 1
ATOM 1581 O O . ILE B 1 47 ? -10.57 -24.172 2.086 1 91.62 47 ILE B O 1
ATOM 1585 N N . LEU B 1 48 ? -8.742 -23.109 2.926 1 91.69 48 LEU B N 1
ATOM 1586 C CA . LEU B 1 48 ? -7.914 -24.312 2.877 1 91.69 48 LEU B CA 1
ATOM 1587 C C . LEU B 1 48 ? -8.141 -25.188 4.109 1 91.69 48 LEU B C 1
ATOM 1589 O O . LEU B 1 48 ? -7.828 -26.375 4.102 1 91.69 48 LEU B O 1
ATOM 1593 N N . SER B 1 49 ? -8.391 -24.625 5.293 1 82.19 49 SER B N 1
ATOM 1594 C CA . SER B 1 49 ? -8.641 -25.391 6.512 1 82.19 49 SER B CA 1
ATOM 1595 C C . SER B 1 49 ? -9.766 -26.406 6.309 1 82.19 49 SER B C 1
ATOM 1597 O O . SER B 1 49 ? -9.773 -27.469 6.938 1 82.19 49 SER B O 1
ATOM 1599 N N . VAL B 1 50 ? -10.664 -25.969 5.621 1 68.75 50 VAL B N 1
ATOM 1600 C CA . VAL B 1 50 ? -11.75 -26.922 5.375 1 68.75 50 VAL B CA 1
ATOM 1601 C C . VAL B 1 50 ? -11.18 -28.219 4.805 1 68.75 50 VAL B C 1
ATOM 1603 O O . VAL B 1 50 ? -11.703 -29.297 5.074 1 68.75 50 VAL B O 1
ATOM 1606 N N . LYS B 1 51 ? -10.102 -28.047 4.219 1 64.06 51 LYS B N 1
ATOM 1607 C CA . LYS B 1 51 ? -9.492 -29.25 3.652 1 64.06 51 LYS B CA 1
ATOM 1608 C C . LYS B 1 51 ? -8.516 -29.875 4.633 1 64.06 51 LYS B C 1
ATOM 1610 O O . LYS B 1 51 ? -7.664 -30.688 4.238 1 64.06 51 LYS B O 1
ATOM 1615 N N . LYS B 1 52 ? -8.641 -29.531 6.082 1 62.31 52 LYS B N 1
ATOM 1616 C CA . LYS B 1 52 ? -8.242 -30.031 7.395 1 62.31 52 LYS B CA 1
ATOM 1617 C C . LYS B 1 52 ? -6.75 -29.844 7.625 1 62.31 52 LYS B C 1
ATOM 1619 O O . LYS B 1 52 ? -6.32 -29.578 8.75 1 62.31 52 LYS B O 1
ATOM 1624 N N . GLN B 1 53 ? -5.785 -30.078 6.578 1 63.78 53 GLN B N 1
ATOM 1625 C CA . GLN B 1 53 ? -4.457 -30.484 7.031 1 63.78 53 GLN B CA 1
ATOM 1626 C C . GLN B 1 53 ? -3.412 -29.438 6.676 1 63.78 53 GLN B C 1
ATOM 1628 O O . GLN B 1 53 ? -2.227 -29.75 6.543 1 63.78 53 GLN B O 1
ATOM 1633 N N . ILE B 1 54 ? -3.805 -28.156 6.531 1 81.5 54 ILE B N 1
ATOM 1634 C CA . ILE B 1 54 ? -2.646 -27.328 6.215 1 81.5 54 ILE B CA 1
ATOM 1635 C C . ILE B 1 54 ? -2.408 -26.328 7.344 1 81.5 54 ILE B C 1
ATOM 1637 O O . ILE B 1 54 ? -3.33 -25.625 7.77 1 81.5 54 ILE B O 1
ATOM 1641 N N . ASN B 1 55 ? -1.283 -26.391 8.008 1 88.81 55 ASN B N 1
ATOM 1642 C CA . ASN B 1 55 ? -0.934 -25.484 9.094 1 88.81 55 ASN B CA 1
ATOM 1643 C C . ASN B 1 55 ? -0.614 -24.078 8.562 1 88.81 55 ASN B C 1
ATOM 1645 O O . ASN B 1 55 ? -0.131 -23.938 7.441 1 88.81 55 ASN B O 1
ATOM 1649 N N . PRO B 1 56 ? -0.957 -23.141 9.336 1 93.25 56 PRO B N 1
ATOM 1650 C CA . PRO B 1 56 ? -0.852 -21.75 8.898 1 93.25 56 PRO B CA 1
ATOM 1651 C C . PRO B 1 56 ? 0.547 -21.391 8.406 1 93.25 56 PRO B C 1
ATOM 1653 O O . PRO B 1 56 ? 0.691 -20.781 7.344 1 93.25 56 PRO B O 1
ATOM 1656 N N . PRO B 1 57 ? 1.622 -21.703 9.086 1 94.38 57 PRO B N 1
ATOM 1657 C CA . PRO B 1 57 ? 2.947 -21.359 8.57 1 94.38 57 PRO B CA 1
ATOM 1658 C C . PRO B 1 57 ? 3.18 -21.875 7.148 1 94.38 57 PRO B C 1
ATOM 1660 O O . PRO B 1 57 ? 3.836 -21.203 6.344 1 94.38 57 PRO B O 1
ATOM 1663 N N . THR B 1 58 ? 2.643 -23.047 6.844 1 94.06 58 THR B N 1
ATOM 1664 C CA . THR B 1 58 ? 2.791 -23.641 5.512 1 94.06 58 THR B CA 1
ATOM 1665 C C . THR B 1 58 ? 2.066 -22.781 4.469 1 94.06 58 THR B C 1
ATOM 1667 O O . THR B 1 58 ? 2.574 -22.594 3.361 1 94.06 58 THR B O 1
ATOM 1670 N N . VAL B 1 59 ? 0.917 -22.25 4.816 1 95.25 59 VAL B N 1
ATOM 1671 C CA . VAL B 1 59 ? 0.138 -21.406 3.922 1 95.25 59 VAL B CA 1
ATOM 1672 C C . VAL B 1 59 ? 0.886 -20.094 3.668 1 95.25 59 VAL B C 1
ATOM 1674 O O . VAL B 1 59 ? 1.003 -19.656 2.521 1 95.25 59 VAL B O 1
ATOM 1677 N N . TYR B 1 60 ? 1.426 -19.594 4.711 1 96.88 60 TYR B N 1
ATOM 1678 C CA . TYR B 1 60 ? 2.139 -18.328 4.578 1 96.88 60 TYR B CA 1
ATOM 1679 C C . TYR B 1 60 ? 3.377 -18.484 3.701 1 96.88 60 TYR B C 1
ATOM 1681 O O . TYR B 1 60 ? 3.715 -17.594 2.92 1 96.88 60 TYR B O 1
ATOM 1689 N N . ARG B 1 61 ? 4.02 -19.562 3.873 1 97.25 61 ARG B N 1
ATOM 1690 C CA . ARG B 1 61 ? 5.195 -19.828 3.051 1 97.25 61 ARG B CA 1
ATOM 1691 C C . ARG B 1 61 ? 4.812 -19.984 1.583 1 97.25 61 ARG B C 1
ATOM 1693 O O . ARG B 1 61 ? 5.551 -19.562 0.695 1 97.25 61 ARG B O 1
ATOM 1700 N N . ALA B 1 62 ? 3.715 -20.641 1.395 1 97.31 62 ALA B N 1
ATOM 1701 C CA . ALA B 1 62 ? 3.232 -20.781 0.023 1 97.31 62 ALA B CA 1
ATOM 1702 C C . ALA B 1 62 ? 2.885 -19.422 -0.577 1 97.31 62 ALA B C 1
ATOM 1704 O O . ALA B 1 62 ? 3.221 -19.141 -1.729 1 97.31 62 ALA B O 1
ATOM 1705 N N . ILE B 1 63 ? 2.25 -18.609 0.183 1 97.44 63 ILE B N 1
ATOM 1706 C CA . ILE B 1 63 ? 1.914 -17.266 -0.252 1 97.44 63 ILE B CA 1
ATOM 1707 C C . ILE B 1 63 ? 3.189 -16.5 -0.6 1 97.44 63 ILE B C 1
ATOM 1709 O O . ILE B 1 63 ? 3.297 -15.914 -1.682 1 97.44 63 ILE B O 1
ATOM 1713 N N . ASP B 1 64 ? 4.141 -16.625 0.28 1 96.69 64 ASP B N 1
ATOM 1714 C CA . ASP B 1 64 ? 5.41 -15.938 0.066 1 96.69 64 ASP B CA 1
ATOM 1715 C C . ASP B 1 64 ? 6.09 -16.422 -1.214 1 96.69 64 ASP B C 1
ATOM 1717 O O . ASP B 1 64 ? 6.68 -15.625 -1.947 1 96.69 64 ASP B O 1
ATOM 1721 N N . PHE B 1 65 ? 6.035 -17.656 -1.425 1 96.75 65 PHE B N 1
ATOM 1722 C CA . PHE B 1 65 ? 6.641 -18.25 -2.611 1 96.75 65 PHE B CA 1
ATOM 1723 C C . PHE B 1 65 ? 6.027 -17.672 -3.879 1 96.75 65 PHE B C 1
ATOM 1725 O O . PHE B 1 65 ? 6.746 -17.234 -4.785 1 96.75 65 PHE B O 1
ATOM 1732 N N . TRP B 1 66 ? 4.734 -17.562 -3.949 1 95.38 66 TRP B N 1
ATOM 1733 C CA . TRP B 1 66 ? 4.051 -17.109 -5.156 1 95.38 66 TRP B CA 1
ATOM 1734 C C . TRP B 1 66 ? 4.195 -15.602 -5.328 1 95.38 66 TRP B C 1
ATOM 1736 O O . TRP B 1 66 ? 4.242 -15.102 -6.453 1 95.38 66 TRP B O 1
ATOM 1746 N N . LEU B 1 67 ? 4.277 -14.883 -4.211 1 93.88 67 LEU B N 1
ATOM 1747 C CA . LEU B 1 67 ? 4.582 -13.461 -4.273 1 93.88 67 LEU B CA 1
ATOM 1748 C C . LEU B 1 67 ? 5.965 -13.227 -4.879 1 93.88 67 LEU B C 1
ATOM 1750 O O . LEU B 1 67 ? 6.113 -12.422 -5.801 1 93.88 67 LEU B O 1
ATOM 1754 N N . LYS B 1 68 ? 6.871 -13.977 -4.41 1 92.31 68 LYS B N 1
ATOM 1755 C CA . LYS B 1 68 ? 8.258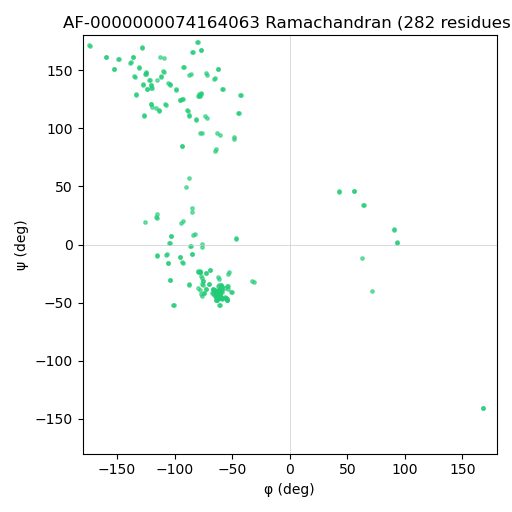 -13.844 -4.848 1 92.31 68 LYS B CA 1
ATOM 1756 C C . LYS B 1 68 ? 8.383 -14.07 -6.352 1 92.31 68 LYS B C 1
ATOM 1758 O O . LYS B 1 68 ? 9.156 -13.383 -7.023 1 92.31 68 LYS B O 1
ATOM 1763 N N . HIS B 1 69 ? 7.613 -14.906 -6.773 1 92.38 69 HIS B N 1
ATOM 1764 C CA . HIS B 1 69 ? 7.812 -15.305 -8.164 1 92.38 69 HIS B CA 1
ATOM 1765 C C . HIS B 1 69 ? 6.758 -14.688 -9.07 1 92.38 69 HIS B C 1
ATOM 1767 O O . HIS B 1 69 ? 6.684 -15.016 -10.258 1 92.38 69 HIS B O 1
ATOM 1773 N N . GLY B 1 70 ? 5.879 -13.906 -8.562 1 91.25 70 GLY B N 1
ATOM 1774 C CA . GLY B 1 70 ? 5.07 -12.992 -9.359 1 91.25 70 GLY B CA 1
ATOM 1775 C C . GLY B 1 70 ? 3.764 -13.609 -9.828 1 91.25 70 GLY B C 1
ATOM 1776 O O . GLY B 1 70 ? 3.129 -13.094 -10.75 1 91.25 70 GLY B O 1
ATOM 1777 N N . PHE B 1 71 ? 3.357 -14.719 -9.297 1 92.81 71 PHE B N 1
ATOM 1778 C CA . PHE B 1 71 ? 2.098 -15.328 -9.703 1 92.81 71 PHE B CA 1
ATOM 1779 C C . PHE B 1 71 ? 0.92 -14.648 -9.016 1 92.81 71 PHE B C 1
ATOM 1781 O O . PHE B 1 71 ? -0.217 -14.742 -9.484 1 92.81 71 PHE B O 1
ATOM 1788 N N . ILE B 1 72 ? 1.188 -14.008 -7.867 1 93.75 72 ILE B N 1
ATOM 1789 C CA . ILE B 1 72 ? 0.181 -13.219 -7.172 1 93.75 72 ILE B CA 1
ATOM 1790 C C . ILE B 1 72 ? 0.793 -11.898 -6.707 1 93.75 72 ILE B C 1
ATOM 1792 O O . ILE B 1 72 ? 2.018 -11.758 -6.66 1 93.75 72 ILE B O 1
ATOM 1796 N N . HIS B 1 73 ? -0.076 -10.977 -6.418 1 93.38 73 HIS B N 1
ATOM 1797 C CA . HIS B 1 73 ? 0.323 -9.664 -5.918 1 93.38 73 HIS B CA 1
ATOM 1798 C C . HIS B 1 73 ? -0.367 -9.344 -4.594 1 93.38 73 HIS B C 1
ATOM 1800 O O . HIS B 1 73 ? -1.488 -9.797 -4.352 1 93.38 73 HIS B O 1
ATOM 1806 N N . LYS B 1 74 ? 0.347 -8.625 -3.838 1 94.81 74 LYS B N 1
ATOM 1807 C CA . LYS B 1 74 ? -0.269 -8.125 -2.615 1 94.81 74 LYS B CA 1
ATOM 1808 C C . LYS B 1 74 ? -0.8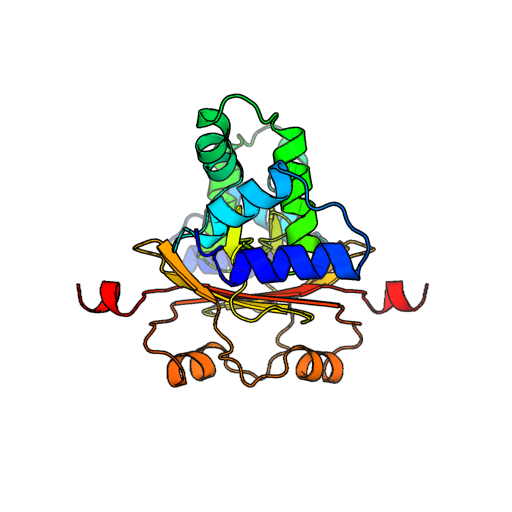15 -6.715 -2.814 1 94.81 74 LYS B C 1
ATOM 1810 O O . LYS B 1 74 ? -0.092 -5.82 -3.258 1 94.81 74 LYS B O 1
ATOM 1815 N N . ILE B 1 75 ? -2.084 -6.551 -2.529 1 95.31 75 ILE B N 1
ATOM 1816 C CA . ILE B 1 75 ? -2.678 -5.223 -2.412 1 95.31 75 ILE B CA 1
ATOM 1817 C C . ILE B 1 75 ? -2.381 -4.645 -1.032 1 95.31 75 ILE B C 1
ATOM 1819 O O . ILE B 1 75 ? -3.014 -5.023 -0.044 1 95.31 75 ILE B O 1
ATOM 1823 N N . GLU B 1 76 ? -1.53 -3.699 -0.965 1 95.69 76 GLU B N 1
ATOM 1824 C CA . GLU B 1 76 ? -0.994 -3.229 0.309 1 95.69 76 GLU B CA 1
ATOM 1825 C C . GLU B 1 76 ? -2.076 -2.561 1.15 1 95.69 76 GLU B C 1
ATOM 1827 O O . GLU B 1 76 ? -2.152 -2.777 2.361 1 95.69 76 GLU B O 1
ATOM 1832 N N . SER B 1 77 ? -2.924 -1.852 0.541 1 94.94 77 SER B N 1
ATOM 1833 C CA . SER B 1 77 ? -3.916 -1.067 1.269 1 94.94 77 SER B CA 1
ATOM 1834 C C . SER B 1 77 ? -4.941 -1.967 1.948 1 94.94 77 SER B C 1
ATOM 1836 O O . SER B 1 77 ? -5.59 -1.56 2.916 1 94.94 77 SER B O 1
ATOM 1838 N N . GLN B 1 78 ? -5.086 -3.168 1.465 1 94.81 78 GLN B N 1
ATOM 1839 C CA . GLN B 1 78 ? -6.117 -4.055 1.993 1 94.81 78 GLN B CA 1
ATOM 1840 C C . GLN B 1 78 ? -5.504 -5.27 2.678 1 94.81 78 GLN B C 1
ATOM 1842 O O . GLN B 1 78 ? -6.211 -6.055 3.312 1 94.81 78 GLN B O 1
ATOM 1847 N N . ASN B 1 79 ? -4.238 -5.379 2.488 1 95.5 79 ASN B N 1
ATOM 1848 C CA . ASN B 1 79 ? -3.543 -6.559 2.992 1 95.5 79 ASN B CA 1
ATOM 1849 C C . ASN B 1 79 ? -4.16 -7.844 2.453 1 95.5 79 ASN B C 1
ATOM 1851 O O . ASN B 1 79 ? -4.469 -8.758 3.219 1 95.5 79 ASN B O 1
ATOM 1855 N N . CYS B 1 80 ? -4.402 -7.828 1.189 1 97 80 CYS B N 1
ATOM 1856 C CA . CYS B 1 80 ? -4.984 -8.969 0.483 1 97 80 CYS B CA 1
ATOM 1857 C C . CYS B 1 80 ? -4.145 -9.336 -0.733 1 97 80 CYS B C 1
ATOM 1859 O O . CYS B 1 80 ? -3.213 -8.617 -1.096 1 97 80 CYS B O 1
ATOM 1861 N N . TYR B 1 81 ? -4.477 -10.484 -1.303 1 96.44 81 TYR B N 1
ATOM 1862 C CA . TYR B 1 81 ? -3.729 -11.008 -2.439 1 96.44 81 TYR B CA 1
ATOM 1863 C C . TYR B 1 81 ? -4.637 -11.211 -3.645 1 96.44 81 TYR B C 1
ATOM 1865 O O . TYR B 1 81 ? -5.789 -11.633 -3.496 1 96.44 81 TYR B O 1
ATOM 1873 N N . VAL B 1 82 ? -4.105 -10.914 -4.824 1 93.44 82 VAL B N 1
ATOM 1874 C CA . VAL B 1 82 ? -4.832 -11.102 -6.078 1 93.44 82 VAL B CA 1
ATOM 1875 C C . VAL B 1 82 ? -3.951 -11.844 -7.078 1 93.44 82 VAL B C 1
ATOM 1877 O O . VAL B 1 82 ? -2.723 -11.781 -7.004 1 93.44 82 VAL B O 1
ATOM 1880 N N . LYS B 1 83 ? -4.613 -12.547 -7.949 1 91.44 83 LYS B N 1
ATOM 1881 C CA . LYS B 1 83 ? -3.893 -13.242 -9.016 1 91.44 83 LYS B CA 1
ATOM 1882 C C . LYS B 1 83 ? -3.219 -12.25 -9.961 1 91.44 83 LYS B C 1
ATOM 1884 O O . LYS B 1 83 ? -3.766 -11.18 -10.234 1 91.44 83 LYS B O 1
ATOM 1889 N N . CYS B 1 84 ? -2.068 -12.633 -10.398 1 90.69 84 CYS B N 1
ATOM 1890 C CA . CYS B 1 84 ? -1.439 -11.891 -11.484 1 90.69 84 CYS B CA 1
ATOM 1891 C C . CYS B 1 84 ? -2.074 -12.242 -12.82 1 90.69 84 CYS B C 1
ATOM 1893 O O . CYS B 1 84 ? -2.178 -13.414 -13.172 1 90.69 84 CYS B O 1
ATOM 1895 N N . LYS B 1 85 ? -2.432 -11.242 -13.562 1 83.19 85 LYS B N 1
ATOM 1896 C CA . LYS B 1 85 ? -3.074 -11.477 -14.852 1 83.19 85 LYS B CA 1
ATOM 1897 C C . LYS B 1 85 ? -2.049 -11.508 -15.984 1 83.19 85 LYS B C 1
ATOM 1899 O O . LYS B 1 85 ? -2.363 -11.906 -17.109 1 83.19 85 LYS B O 1
ATOM 1904 N N . GLU B 1 86 ? -0.866 -11.047 -15.812 1 74.62 86 GLU B N 1
ATOM 1905 C CA . GLU B 1 86 ? 0.093 -10.852 -16.891 1 74.62 86 GLU B CA 1
ATOM 1906 C C . GLU B 1 86 ? 1.317 -11.742 -16.719 1 74.62 86 GLU B C 1
ATOM 1908 O O . GLU B 1 86 ? 2.324 -11.57 -17.406 1 74.62 86 GLU B O 1
ATOM 1913 N N . ASN B 1 87 ? 1.247 -12.883 -15.992 1 67.31 87 ASN B N 1
ATOM 1914 C CA . ASN B 1 87 ? 2.41 -13.719 -15.711 1 67.31 87 ASN B CA 1
ATOM 1915 C C . ASN B 1 87 ? 3.625 -12.883 -15.336 1 67.31 87 ASN B C 1
ATOM 1917 O O . ASN B 1 87 ? 4.703 -13.047 -15.906 1 67.31 87 ASN B O 1
ATOM 1921 N N . HIS B 1 88 ? 3.607 -11.938 -14.539 1 63.59 88 HIS B N 1
ATOM 1922 C CA . HIS B 1 88 ? 4.352 -10.719 -14.234 1 63.59 88 HIS B CA 1
ATOM 1923 C C . HIS B 1 88 ? 5.801 -11.031 -13.875 1 63.59 88 HIS B C 1
ATOM 1925 O O . HIS B 1 88 ? 6.059 -11.812 -12.953 1 63.59 88 HIS B O 1
ATOM 1931 N N . LYS B 1 89 ? 6.672 -10.961 -14.914 1 64.62 89 LYS B N 1
ATOM 1932 C CA . LYS B 1 89 ? 8.109 -10.797 -14.75 1 64.62 89 LYS B CA 1
ATOM 1933 C C . LYS B 1 89 ? 8.484 -9.328 -14.594 1 64.62 89 LYS B C 1
ATOM 1935 O O . LYS B 1 89 ? 9.477 -8.867 -15.18 1 64.62 89 LYS B O 1
ATOM 1940 N N . HIS B 1 90 ? 7.59 -8.477 -13.977 1 67.5 90 HIS B N 1
ATOM 1941 C CA . HIS B 1 90 ? 7.875 -7.051 -14.016 1 67.5 90 HIS B CA 1
ATOM 1942 C C . HIS B 1 90 ? 8.203 -6.52 -12.617 1 67.5 90 HIS B C 1
ATOM 1944 O O . HIS B 1 90 ? 8.031 -7.227 -11.625 1 67.5 90 HIS B O 1
ATOM 1950 N N . LYS B 1 91 ? 8.859 -5.305 -12.68 1 77.69 91 LYS B N 1
ATOM 1951 C CA . LYS B 1 91 ? 9.367 -4.609 -11.5 1 77.69 91 LYS B CA 1
ATOM 1952 C C . LYS B 1 91 ? 8.234 -3.943 -10.719 1 77.69 91 LYS B C 1
ATOM 1954 O O . LYS B 1 91 ? 8.445 -3.424 -9.625 1 77.69 91 LYS B O 1
ATOM 1959 N N . GLY B 1 92 ? 6.945 -4.059 -11.258 1 85.44 92 GLY B N 1
ATOM 1960 C CA . GLY B 1 92 ? 5.832 -3.424 -10.578 1 85.44 92 GLY B CA 1
ATOM 1961 C C . GLY B 1 92 ? 4.488 -3.754 -11.195 1 85.44 92 GLY B C 1
ATOM 1962 O O . GLY B 1 92 ? 4.418 -4.438 -12.219 1 85.44 92 GLY B O 1
ATOM 1963 N N . PHE B 1 93 ? 3.418 -3.326 -10.477 1 88 93 PHE B N 1
ATOM 1964 C CA . PHE B 1 93 ? 2.072 -3.58 -10.984 1 88 93 PHE B CA 1
ATOM 1965 C C . PHE B 1 93 ? 1.119 -2.467 -10.562 1 88 93 PHE B C 1
ATOM 1967 O O . PHE B 1 93 ? 1.421 -1.694 -9.648 1 88 93 PHE B O 1
ATOM 1974 N N . GLU B 1 94 ? 0.06 -2.389 -11.273 1 89.5 94 GLU B N 1
ATOM 1975 C CA . GLU B 1 94 ? -0.992 -1.413 -11 1 89.5 94 GLU B CA 1
ATOM 1976 C C . GLU B 1 94 ? -2.355 -2.09 -10.883 1 89.5 94 GLU B C 1
ATOM 1978 O O . GLU B 1 94 ? -2.652 -3.033 -11.617 1 89.5 94 GLU B O 1
ATOM 1983 N N . VAL B 1 95 ? -3.057 -1.631 -9.898 1 91.94 95 VAL B N 1
ATOM 1984 C CA . VAL B 1 95 ? -4.379 -2.211 -9.695 1 91.94 95 VAL B CA 1
ATOM 1985 C C . VAL B 1 95 ? -5.398 -1.102 -9.445 1 91.94 95 VAL B C 1
ATOM 1987 O O . VAL B 1 95 ? -5.07 -0.066 -8.867 1 91.94 95 VAL B O 1
ATOM 1990 N N . PHE B 1 96 ? -6.578 -1.364 -9.977 1 92.81 96 PHE B N 1
ATOM 1991 C CA . PHE B 1 96 ? -7.75 -0.584 -9.594 1 92.81 96 PHE B CA 1
ATOM 1992 C C . PHE B 1 96 ? -8.578 -1.324 -8.555 1 92.81 96 PHE B C 1
ATOM 1994 O O . PHE B 1 96 ? -8.781 -2.535 -8.664 1 92.81 96 PHE B O 1
ATOM 2001 N N . ILE B 1 97 ? -8.953 -0.601 -7.547 1 94.75 97 ILE B N 1
ATOM 2002 C CA . ILE B 1 97 ? -9.75 -1.174 -6.465 1 94.75 97 ILE B CA 1
ATOM 2003 C C . ILE B 1 97 ? -11.078 -0.427 -6.348 1 94.75 97 ILE B C 1
ATOM 2005 O O . ILE B 1 97 ? -11.102 0.768 -6.043 1 94.75 97 ILE B O 1
ATOM 2009 N N . CYS B 1 98 ? -12.148 -1.139 -6.488 1 95.81 98 CYS B N 1
ATOM 2010 C CA . CYS B 1 98 ? -13.453 -0.534 -6.27 1 95.81 98 CYS B CA 1
ATOM 2011 C C . CYS B 1 98 ? -13.766 -0.432 -4.781 1 95.81 98 CYS B C 1
ATOM 2013 O O . CYS B 1 98 ? -13.766 -1.439 -4.07 1 95.81 98 CYS B O 1
ATOM 2015 N N . GLN B 1 99 ? -14.109 0.664 -4.34 1 94.62 99 GLN B N 1
ATOM 2016 C CA . GLN B 1 99 ? -14.289 0.92 -2.916 1 94.62 99 GLN B CA 1
ATOM 2017 C C . GLN B 1 99 ? -15.688 0.516 -2.455 1 94.62 99 GLN B C 1
ATOM 2019 O O . GLN B 1 99 ? -15.953 0.432 -1.254 1 94.62 99 GLN B O 1
ATOM 2024 N N . ASN B 1 100 ? -16.469 0.199 -3.385 1 95.31 100 ASN B N 1
ATOM 2025 C CA . ASN B 1 100 ? -17.844 -0.166 -3.037 1 95.31 100 ASN B CA 1
ATOM 2026 C C . ASN B 1 100 ? -18.031 -1.68 -3.037 1 95.31 100 ASN B C 1
ATOM 2028 O O . ASN B 1 100 ? -18.469 -2.254 -2.039 1 95.31 100 ASN B O 1
ATOM 2032 N N . CYS B 1 101 ? -17.688 -2.418 -4.047 1 93.88 101 CYS B N 1
ATOM 2033 C CA . CYS B 1 101 ? -18 -3.836 -4.168 1 93.88 101 CYS B CA 1
ATOM 2034 C C . CYS B 1 101 ? -16.766 -4.695 -3.924 1 93.88 101 CYS B C 1
ATOM 2036 O O . CYS B 1 101 ? -16.859 -5.922 -3.836 1 93.88 101 CYS B O 1
ATOM 2038 N N . GLY B 1 102 ? -15.641 -4.074 -3.979 1 92.12 102 GLY B N 1
ATOM 2039 C CA . GLY B 1 102 ? -14.414 -4.812 -3.697 1 92.12 102 GLY B CA 1
ATOM 2040 C C . GLY B 1 102 ? -13.766 -5.383 -4.941 1 92.12 102 GLY B C 1
ATOM 2041 O O . GLY B 1 102 ? -12.703 -5.996 -4.863 1 92.12 102 GLY B O 1
ATOM 2042 N N . PHE B 1 103 ? -14.312 -5.129 -6.074 1 90.62 103 PHE B N 1
ATOM 2043 C CA . PHE B 1 103 ? -13.742 -5.562 -7.344 1 90.62 103 PHE B CA 1
ATOM 2044 C C . PHE B 1 103 ? -12.336 -5.004 -7.523 1 90.62 103 PHE B C 1
ATOM 2046 O O . PHE B 1 103 ? -12.086 -3.832 -7.227 1 90.62 103 PHE B O 1
ATOM 2053 N N . VAL B 1 104 ? -11.422 -5.875 -7.949 1 92.81 104 VAL B N 1
ATOM 2054 C CA . VAL B 1 104 ? -10.047 -5.461 -8.219 1 92.81 104 VAL B CA 1
ATOM 2055 C C . VAL B 1 104 ? -9.672 -5.832 -9.656 1 92.81 104 VAL B C 1
ATOM 2057 O O . VAL B 1 104 ? -9.984 -6.93 -10.117 1 92.81 104 VAL B O 1
ATOM 2060 N N . ASP B 1 105 ? -9.062 -4.879 -10.336 1 89.75 105 ASP B N 1
ATOM 2061 C CA . ASP B 1 105 ? -8.586 -5.105 -11.695 1 89.75 105 ASP B CA 1
ATOM 2062 C C . ASP B 1 105 ? -7.109 -4.742 -11.828 1 89.75 105 ASP B C 1
ATOM 2064 O O . ASP B 1 105 ? -6.727 -3.588 -11.633 1 89.75 105 ASP B O 1
ATOM 2068 N N . GLU B 1 106 ? -6.336 -5.848 -12.023 1 87.38 106 GLU B N 1
ATOM 2069 C CA . GLU B 1 106 ? -4.957 -5.551 -12.398 1 87.38 106 GLU B CA 1
ATOM 2070 C C . GLU B 1 106 ? -4.871 -5.059 -13.836 1 87.38 106 GLU B C 1
ATOM 2072 O O . GLU B 1 106 ? -5.402 -5.691 -14.75 1 87.38 106 GLU B O 1
ATOM 2077 N N . SER B 1 107 ? -4.543 -3.76 -14.016 1 71.75 107 SER B N 1
ATOM 2078 C CA . SER B 1 107 ? -4.547 -3.191 -15.359 1 71.75 107 SER B CA 1
ATOM 2079 C C . SER B 1 107 ? -3.145 -2.76 -15.781 1 71.75 107 SER B C 1
ATOM 2081 O O . SER B 1 107 ? -2.266 -2.582 -14.938 1 71.75 107 SER B O 1
ATOM 2083 N N . HIS B 1 108 ? -2.801 -2.975 -17.031 1 68.12 108 HIS B N 1
ATOM 2084 C CA . HIS B 1 108 ? -1.652 -2.307 -17.641 1 68.12 108 HIS B CA 1
ATOM 2085 C C . HIS B 1 108 ? -2.051 -0.964 -18.234 1 68.12 108 HIS B C 1
ATOM 2087 O O . HIS B 1 108 ? -2.252 -0.857 -19.453 1 68.12 108 HIS B O 1
ATOM 2093 N N . PHE B 1 109 ? -2.576 -0.15 -17.438 1 57.81 109 PHE B N 1
ATOM 2094 C CA . PHE B 1 109 ? -3.143 1.067 -18 1 57.81 109 PHE B CA 1
ATOM 2095 C C . PHE B 1 109 ? -2.043 2.059 -18.375 1 57.81 109 PHE B C 1
ATOM 2097 O O . PHE B 1 109 ? -2.17 2.807 -19.344 1 57.81 109 PHE B O 1
ATOM 2104 N N . CYS B 1 110 ? -1.105 2.15 -17.391 1 57.91 110 CYS B N 1
ATOM 2105 C CA . CYS B 1 110 ? -0.199 3.268 -17.625 1 57.91 110 CYS B CA 1
ATOM 2106 C C . CYS B 1 110 ? 0.84 2.908 -18.688 1 57.91 110 CYS B C 1
ATOM 2108 O O . CYS B 1 110 ? 1.518 1.885 -18.578 1 57.91 110 CYS B O 1
ATOM 2110 N N . ASN B 1 111 ? 0.485 3.332 -19.891 1 58.56 111 ASN B N 1
ATOM 2111 C CA . ASN B 1 111 ? 1.564 3.289 -20.859 1 58.56 111 ASN B CA 1
ATOM 2112 C C . ASN B 1 111 ? 2.857 3.875 -20.297 1 58.56 111 ASN B C 1
ATOM 2114 O O . ASN B 1 111 ? 3.783 4.18 -21.062 1 58.56 111 ASN B O 1
ATOM 2118 N N . LEU B 1 112 ? 2.752 4.168 -19.109 1 60.38 112 LEU B N 1
ATOM 2119 C CA . LEU B 1 112 ? 3.885 4.863 -18.516 1 60.38 112 LEU B CA 1
ATOM 2120 C C . LEU B 1 112 ? 4.91 3.867 -17.984 1 60.38 112 LEU B C 1
ATOM 2122 O O . LEU B 1 112 ? 4.555 2.922 -17.266 1 60.38 112 LEU B O 1
ATOM 2126 N N . ASP B 1 113 ? 6.008 3.859 -18.656 1 74.12 113 ASP B N 1
ATOM 2127 C CA . ASP B 1 113 ? 7.125 3.158 -18.031 1 74.12 113 ASP B CA 1
ATOM 2128 C C . ASP B 1 113 ? 7.559 3.855 -16.75 1 74.12 113 ASP B C 1
ATOM 2130 O O . ASP B 1 113 ? 8.445 4.711 -16.766 1 74.12 113 ASP B O 1
ATOM 2134 N N . ILE B 1 114 ? 6.84 3.607 -15.648 1 74.38 114 ILE B N 1
ATOM 2135 C CA . ILE B 1 114 ? 7.051 4.238 -14.352 1 74.38 114 ILE B CA 1
ATOM 2136 C C . ILE B 1 114 ? 8.523 4.148 -13.969 1 74.38 114 ILE B C 1
ATOM 2138 O O . ILE B 1 114 ? 9.109 5.121 -13.484 1 74.38 114 ILE B O 1
ATOM 2142 N N . PHE B 1 115 ? 9.047 3.111 -14.227 1 76.69 115 PHE B N 1
ATOM 2143 C CA . PHE B 1 115 ? 10.453 2.902 -13.898 1 76.69 115 PHE B CA 1
ATOM 2144 C C . PHE B 1 115 ? 11.336 3.902 -14.633 1 76.69 115 PHE B C 1
ATOM 2146 O O . PHE B 1 115 ? 12.164 4.574 -14.016 1 76.69 115 PHE B O 1
ATOM 2153 N N . LYS B 1 116 ? 11.102 3.904 -15.859 1 77.25 116 LYS B N 1
ATOM 2154 C CA . LYS B 1 116 ? 11.93 4.781 -16.688 1 77.25 116 LYS B CA 1
ATOM 2155 C C . LYS B 1 116 ? 11.719 6.246 -16.312 1 77.25 116 LYS B C 1
ATOM 2157 O O . LYS B 1 116 ? 12.672 7.016 -16.234 1 77.25 116 LYS B O 1
ATOM 2162 N N . GLU B 1 117 ? 10.508 6.59 -16.156 1 77.06 117 GLU B N 1
ATOM 2163 C CA . GLU B 1 117 ? 10.195 7.98 -15.828 1 77.06 117 GLU B CA 1
ATOM 2164 C C . GLU B 1 117 ? 10.844 8.406 -14.516 1 77.06 117 GLU B C 1
ATOM 2166 O O . GLU B 1 117 ? 11.445 9.477 -14.43 1 77.06 117 GLU B O 1
ATOM 2171 N N . PHE B 1 118 ? 10.852 7.586 -13.594 1 78.56 118 PHE B N 1
ATOM 2172 C CA . PHE B 1 118 ? 11.375 7.918 -12.273 1 78.56 118 PHE B CA 1
ATOM 2173 C C . PHE B 1 118 ? 12.898 7.891 -12.273 1 78.56 118 PHE B C 1
ATOM 2175 O O . PHE B 1 118 ? 13.547 8.719 -11.625 1 78.56 118 PHE B O 1
ATOM 2182 N N . GLN B 1 119 ? 13.344 6.941 -12.977 1 79.69 119 GLN B N 1
ATOM 2183 C CA . GLN B 1 119 ? 14.797 6.82 -13.023 1 79.69 119 GLN B CA 1
ATOM 2184 C C . GLN B 1 119 ? 15.43 8.07 -13.633 1 79.69 119 GLN B C 1
ATOM 2186 O O . GLN B 1 119 ? 16.531 8.469 -13.234 1 79.69 119 GLN B O 1
ATOM 2191 N N . LYS B 1 120 ? 14.695 8.664 -14.477 1 81.69 120 LYS B N 1
ATOM 2192 C CA . LYS B 1 120 ? 15.211 9.859 -15.141 1 81.69 120 LYS B CA 1
ATOM 2193 C C . LYS B 1 120 ? 15.133 11.078 -14.219 1 81.69 120 LYS B C 1
ATOM 2195 O O . LYS B 1 120 ? 15.938 12.008 -14.344 1 81.69 120 LYS B O 1
ATOM 2200 N N . LEU B 1 121 ? 14.289 10.992 -13.32 1 82.06 121 LEU B N 1
ATOM 2201 C CA . LEU B 1 121 ? 13.961 12.203 -12.57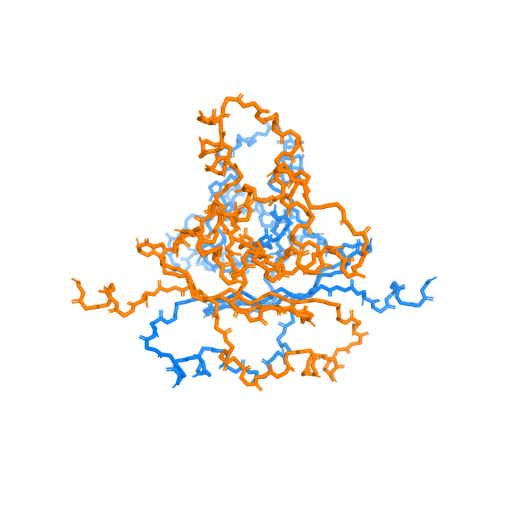 1 82.06 121 LEU B CA 1
ATOM 2202 C C . LEU B 1 121 ? 14.562 12.156 -11.172 1 82.06 121 LEU B C 1
ATOM 2204 O O . LEU B 1 121 ? 14.562 13.156 -10.461 1 82.06 121 LEU B O 1
ATOM 2208 N N . THR B 1 122 ? 15.117 11.016 -10.797 1 84.62 122 THR B N 1
ATOM 2209 C CA . THR B 1 122 ? 15.602 10.898 -9.422 1 84.62 122 THR B CA 1
ATOM 2210 C C . THR B 1 122 ? 16.938 10.164 -9.391 1 84.62 122 THR B C 1
ATOM 2212 O O . THR B 1 122 ? 17.266 9.422 -10.312 1 84.62 122 THR B O 1
ATOM 2215 N N . PRO B 1 123 ? 17.688 10.438 -8.32 1 88.62 123 PRO B N 1
ATOM 2216 C CA . PRO B 1 123 ? 18.938 9.711 -8.148 1 88.62 123 PRO B CA 1
ATOM 2217 C C . PRO B 1 123 ? 18.75 8.328 -7.52 1 88.62 123 PRO B C 1
ATOM 2219 O O . PRO B 1 123 ? 19.734 7.645 -7.207 1 88.62 123 PRO B O 1
ATOM 2222 N N . TYR B 1 124 ? 17.578 7.883 -7.379 1 91.62 124 TYR B N 1
ATOM 2223 C CA . TYR B 1 124 ? 17.281 6.625 -6.703 1 91.62 124 TYR B CA 1
ATOM 2224 C C . TYR B 1 124 ? 17.344 5.453 -7.676 1 91.62 124 TYR B C 1
ATOM 2226 O O . TYR B 1 124 ? 17.109 5.617 -8.875 1 91.62 124 TYR B O 1
ATOM 2234 N N . GLN B 1 125 ? 17.781 4.34 -7.176 1 93.06 125 GLN B N 1
ATOM 2235 C CA . GLN B 1 125 ? 17.625 3.092 -7.914 1 93.06 125 GLN B CA 1
ATOM 2236 C C . GLN B 1 125 ? 16.281 2.43 -7.594 1 93.06 125 GLN B C 1
ATOM 2238 O O . GLN B 1 125 ? 16.078 1.934 -6.48 1 93.06 125 GLN B O 1
ATOM 2243 N N . ILE B 1 126 ? 15.406 2.334 -8.609 1 90.94 126 ILE B N 1
ATOM 2244 C CA . ILE B 1 126 ? 14.078 1.786 -8.391 1 90.94 126 ILE B CA 1
ATOM 2245 C C . ILE B 1 126 ? 14.078 0.288 -8.688 1 90.94 126 ILE B C 1
ATOM 2247 O O . ILE B 1 126 ? 14.5 -0.137 -9.766 1 90.94 126 ILE B O 1
ATOM 2251 N N . ASN B 1 127 ? 13.641 -0.481 -7.723 1 90.88 127 ASN B N 1
ATOM 2252 C CA . ASN B 1 127 ? 13.602 -1.933 -7.863 1 90.88 127 ASN B CA 1
ATOM 2253 C C . ASN B 1 127 ? 12.188 -2.439 -8.102 1 90.88 127 ASN B C 1
ATOM 2255 O O . ASN B 1 127 ? 11.992 -3.484 -8.727 1 90.88 127 ASN B O 1
ATOM 2259 N N . SER B 1 128 ? 11.25 -1.735 -7.566 1 90.44 128 SER B N 1
ATOM 2260 C CA . SER B 1 128 ? 9.859 -2.143 -7.711 1 90.44 128 SER B CA 1
ATOM 2261 C C . SER B 1 128 ? 8.914 -0.973 -7.457 1 90.44 128 SER B C 1
ATOM 2263 O O . SER B 1 128 ? 9.328 0.07 -6.949 1 90.44 128 SER B O 1
ATOM 2265 N N . TRP B 1 129 ? 7.734 -1.136 -7.91 1 90.12 129 TRP B N 1
ATOM 2266 C CA . TRP B 1 129 ? 6.723 -0.111 -7.68 1 90.12 129 TRP B CA 1
ATOM 2267 C C . TRP B 1 129 ? 5.324 -0.719 -7.676 1 90.12 129 TRP B C 1
ATOM 2269 O O . TRP B 1 129 ? 5.098 -1.78 -8.266 1 90.12 129 TRP B O 1
ATOM 2279 N N . ILE B 1 130 ? 4.434 -0.114 -6.945 1 91.25 130 ILE B N 1
ATOM 2280 C CA . ILE B 1 130 ? 3.023 -0.49 -6.934 1 91.25 130 ILE B CA 1
ATOM 2281 C C . ILE B 1 130 ? 2.154 0.76 -7.039 1 91.25 130 ILE B C 1
ATOM 2283 O O . ILE B 1 130 ? 2.387 1.747 -6.336 1 91.25 130 ILE B O 1
ATOM 2287 N N . LEU B 1 131 ? 1.274 0.713 -7.934 1 91 131 LEU B N 1
ATOM 2288 C CA . LEU B 1 131 ? 0.271 1.762 -8.078 1 91 131 LEU B CA 1
ATOM 2289 C C . LEU B 1 131 ? -1.123 1.229 -7.77 1 91 131 LEU B C 1
ATOM 2291 O O . LEU B 1 131 ? -1.604 0.311 -8.438 1 91 131 LEU B O 1
ATOM 2295 N N . GLU B 1 132 ? -1.69 1.746 -6.742 1 93.44 132 GLU B N 1
ATOM 2296 C CA . GLU B 1 132 ? -3.072 1.414 -6.402 1 93.44 132 GLU B CA 1
ATOM 2297 C C . GLU B 1 132 ? -4.008 2.584 -6.695 1 93.44 132 GLU B C 1
ATOM 2299 O O . GLU B 1 132 ? -3.814 3.686 -6.18 1 93.44 132 GLU B O 1
ATOM 2304 N N . LEU B 1 133 ? -4.922 2.307 -7.535 1 92.62 133 LEU B N 1
ATOM 2305 C CA . LEU B 1 133 ? -5.988 3.264 -7.812 1 92.62 133 LEU B CA 1
ATOM 2306 C C . LEU B 1 133 ? -7.285 2.838 -7.137 1 92.62 133 LEU B C 1
ATOM 2308 O O . LEU B 1 133 ? -7.637 1.656 -7.148 1 92.62 133 LEU B O 1
ATOM 2312 N N . LYS B 1 134 ? -7.941 3.828 -6.578 1 94.31 134 LYS B N 1
ATOM 2313 C CA . LYS B 1 134 ? -9.18 3.529 -5.867 1 94.31 134 LYS B CA 1
ATOM 2314 C C . LYS B 1 134 ? -10.336 4.375 -6.395 1 94.31 134 LYS B C 1
ATOM 2316 O O . LYS B 1 134 ? -10.148 5.547 -6.734 1 94.31 134 LYS B O 1
ATOM 2321 N N . GLY B 1 135 ? -11.5 3.762 -6.359 1 95.31 135 GLY B N 1
ATOM 2322 C CA . GLY B 1 135 ? -12.703 4.453 -6.805 1 95.31 135 GLY B CA 1
ATOM 2323 C C . GLY B 1 135 ? -13.891 3.527 -6.977 1 95.31 135 GLY B C 1
ATOM 2324 O O . GLY B 1 135 ? -14.133 2.658 -6.137 1 95.31 135 GLY B O 1
ATOM 2325 N N . LEU B 1 136 ? -14.617 3.871 -8.102 1 96 136 LEU B N 1
ATOM 2326 C CA . LEU B 1 136 ? -15.805 3.07 -8.383 1 96 136 LEU B CA 1
ATOM 2327 C C . LEU B 1 136 ? -15.695 2.4 -9.75 1 96 136 LEU B C 1
ATOM 2329 O O . LEU B 1 136 ? -15.297 3.035 -10.727 1 96 136 LEU B O 1
ATOM 2333 N N . CYS B 1 137 ? -16.047 1.156 -9.742 1 94.25 137 CYS B N 1
ATOM 2334 C CA . CYS B 1 137 ? -16.047 0.441 -11.008 1 94.25 137 CYS B CA 1
ATOM 2335 C C . CYS B 1 137 ? -17.297 0.749 -11.812 1 94.25 137 CYS B C 1
ATOM 2337 O O . CYS B 1 137 ? -18.219 1.404 -11.305 1 94.25 137 CYS B O 1
ATOM 2339 N N . ASN B 1 138 ? -17.328 0.22 -13.055 1 93.12 138 ASN B N 1
ATOM 2340 C CA . ASN B 1 138 ? -18.422 0.513 -13.961 1 93.12 138 ASN B CA 1
ATOM 2341 C C . ASN B 1 138 ? -19.75 0.001 -13.414 1 93.12 138 ASN B C 1
ATOM 2343 O O . ASN B 1 138 ? -20.781 0.678 -13.523 1 93.12 138 ASN B O 1
ATOM 2347 N N . LYS B 1 139 ? -19.781 -1.145 -12.867 1 93.81 139 LYS B N 1
ATOM 2348 C CA . LYS B 1 139 ? -21 -1.74 -12.32 1 93.81 139 LYS B CA 1
ATOM 2349 C C . LYS B 1 139 ? -21.562 -0.896 -11.18 1 93.81 139 LYS B C 1
ATOM 2351 O O . LYS B 1 139 ? -22.766 -0.692 -11.086 1 93.81 139 LYS B O 1
ATOM 2356 N N . CYS B 1 140 ? -20.688 -0.396 -10.344 1 95.19 140 CYS B N 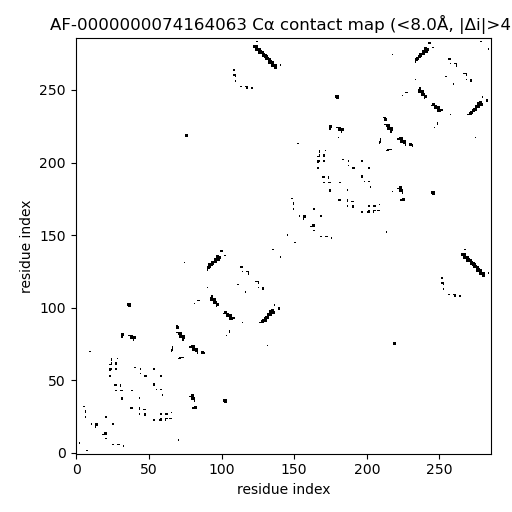1
ATOM 2357 C CA . CYS B 1 140 ? -21.109 0.383 -9.188 1 95.19 140 CYS B CA 1
ATOM 2358 C C . CYS B 1 140 ? -21.531 1.79 -9.602 1 95.19 140 CYS B C 1
ATOM 2360 O O . CYS B 1 140 ? -22.312 2.432 -8.906 1 95.19 140 CYS B O 1
ATOM 2362 N N . LEU B 1 141 ? -20.953 2.244 -10.648 1 93.06 141 LEU B N 1
ATOM 2363 C CA . LEU B 1 141 ? -21.344 3.557 -11.156 1 93.06 141 LEU B CA 1
ATOM 2364 C C . LEU B 1 141 ? -22.75 3.52 -11.75 1 93.06 141 LEU B C 1
ATOM 2366 O O . LEU B 1 141 ? -23.453 4.527 -11.742 1 93.06 141 LEU B O 1
ATOM 2370 N N . GLU B 1 142 ? -23.094 2.482 -12.312 1 91.38 142 GLU B N 1
ATOM 2371 C CA . GLU B 1 142 ? -24.406 2.336 -12.93 1 91.38 142 GLU B CA 1
ATOM 2372 C C . GLU B 1 142 ? -25.484 2.08 -11.875 1 91.38 142 GLU B C 1
ATOM 2374 O O . GLU B 1 142 ? -26.672 2.336 -12.117 1 91.38 142 GLU B O 1
ATOM 2379 N N . ASN B 1 143 ? -25.188 1.583 -10.742 1 80.06 143 ASN B N 1
ATOM 2380 C CA . ASN B 1 143 ? -26.172 1.298 -9.703 1 80.06 143 ASN B CA 1
ATOM 2381 C C . ASN B 1 143 ? -26.297 2.451 -8.711 1 80.06 143 ASN B C 1
ATOM 2383 O O . ASN B 1 143 ? -27.359 2.66 -8.117 1 80.06 143 ASN B O 1
#

Secondary structure (DSSP, 8-state):
----HHHHHHHHHHHHTT----HHHHHHHHHHHT-SS-B-HHHHHHHHHTTS---HHHHHHHHHHHHHTTSEEEETTTTEEEE-SS---SSEEEEEEETTT--EEEE------HHHHHHHH-SSEEEEEEEEEEEE-HHHHH-/----HHHHHHHHHHHHTT----HHHHHHHHHHHT-SS-B-HHHHHHHHHTTS---HHHHHHHHHHHHHTTSEEEETTTTEEEE-SS---SSEEEEEEETTT--EEEE------HHHHHHHH-SSEEEEEEEEEEEE-HHHHH-

Sequence (286 aa):
MLMNKNIQAAKEFCEKNKYRFTQPREQVLEAIFNQDTPLSAYDILEILSVKKQINPPTVYRAIDFWLKHGFIHKIESQNCYVKCKENHKHKGFEVFICQNCGFVDESHFCNLDIFKEFQKLTPYQINSWILELKGLCNKCLENMLMNKNIQAAKEFCEKNKYRFTQPREQVLEAIFNQDTPLSAYDILEILSVKKQINPPTVYRAIDFWLKHGFIHKIESQNCYVKCKENHKHKGFEVFICQNCGFVDESHFCNLDIFKEFQKLTPYQINSWILELKGLCNKCLEN

Radius of gyration: 21.16 Å; Cα contacts (8 Å, |Δi|>4): 417; chains: 2; bounding box: 54×62×51 Å